Protein AF-A0A1D8S431-F1 (afdb_monomer_lite)

Secondary structure (DSSP, 8-state):
-PPPP-TTHHHHHHHHHTTS--B-HHHHHHHSTT--HHHHHHHHHHHHHTTSEE-TTTTTT-SS--S-BEE-HHHHHHHHTTTT--GGGHHHHHHHHHHHHHHSS----HHHHHHHHHHHHHSSB-TTTS-----SSS-PPPHHHHHHHHHHTTSEEE-TTS--EEE-HHHHHHHHHHHTT--HHHHHTT-

pLDDT: mean 92.21, std 9.01, range [48.22, 98.19]

Foldseek 3Di:
DLAFDDPPLLLQLLVVLVVQDKDALVRSPVSDPPADSVNSLVSQVSCVVLVQKHQCCVVVVNPDGPNIIHGDPLVNLLSVLVVLDDRVQRVLSSVQSVCCVVVVFDQFDPVLLVVLVQLVVVQKDALVSDDCDDDPVDRDDRSLSSLSNCVSVVQWPADDPGRITGGDPLVVQLNVVVVVPDDRVRSRVVD

Radius of gyration: 19.44 Å; chains: 1; bounding box: 49×31×55 Å

InterPro domains:
  IPR036388 Winged helix-like DNA-binding domain superfamily [G3DSA:1.10.10.10] (3-89)
  IPR036390 Winged helix DNA-binding domain superfamily [SSF46785] (8-85)

Structure (mmCIF, N/CA/C/O backbone):
data_AF-A0A1D8S431-F1
#
_entry.id   AF-A0A1D8S431-F1
#
loop_
_atom_site.group_PDB
_atom_site.id
_atom_site.type_symbol
_atom_site.label_atom_id
_atom_site.label_alt_id
_atom_site.label_comp_id
_atom_site.label_asym_id
_atom_site.label_entity_id
_atom_site.label_seq_id
_atom_site.pdbx_PDB_ins_code
_atom_site.Cartn_x
_atom_site.Cartn_y
_atom_site.Cartn_z
_atom_site.occupancy
_atom_site.B_iso_or_equiv
_atom_site.auth_seq_id
_atom_site.auth_comp_id
_atom_site.auth_asym_id
_atom_site.auth_atom_id
_atom_site.pdbx_PDB_model_num
ATOM 1 N N . MET A 1 1 ? 4.163 18.123 -5.275 1.00 48.22 1 MET A N 1
ATOM 2 C CA . MET A 1 1 ? 3.016 17.202 -5.235 1.00 48.22 1 MET A CA 1
ATOM 3 C C . MET A 1 1 ? 3.555 15.893 -5.724 1.00 48.22 1 MET A C 1
ATOM 5 O O . MET A 1 1 ? 4.057 15.878 -6.843 1.00 48.22 1 MET A O 1
ATOM 9 N N . ASP A 1 2 ? 3.547 14.884 -4.864 1.00 63.47 2 ASP A N 1
ATOM 10 C CA . ASP A 1 2 ? 3.858 13.537 -5.310 1.00 63.47 2 ASP A CA 1
ATOM 11 C C . ASP A 1 2 ? 2.788 13.112 -6.314 1.00 63.47 2 ASP A C 1
ATOM 13 O O . ASP A 1 2 ? 1.594 13.347 -6.101 1.00 63.47 2 ASP A O 1
ATOM 17 N N . GLU A 1 3 ? 3.208 12.637 -7.479 1.00 83.06 3 GLU A N 1
ATOM 18 C CA . GLU A 1 3 ? 2.265 12.256 -8.525 1.00 83.06 3 GLU A CA 1
ATOM 19 C C . GLU A 1 3 ? 1.705 10.875 -8.162 1.00 83.06 3 GLU A C 1
ATOM 21 O O . GLU A 1 3 ? 2.465 9.964 -7.867 1.00 83.06 3 GLU A O 1
ATOM 26 N N . SER A 1 4 ? 0.388 10.687 -8.209 1.00 91.19 4 SER A N 1
ATOM 27 C CA . SER A 1 4 ? -0.223 9.370 -7.992 1.00 91.19 4 SER A CA 1
ATOM 28 C C . SER A 1 4 ? 0.110 8.374 -9.105 1.00 91.19 4 SER A C 1
ATOM 30 O O . SER A 1 4 ? 0.306 8.784 -10.254 1.00 91.19 4 SER A O 1
ATOM 32 N N . LEU A 1 5 ? 0.021 7.072 -8.819 1.00 91.75 5 LEU A N 1
ATOM 33 C CA . LEU A 1 5 ? 0.025 6.038 -9.859 1.00 91.75 5 LEU A CA 1
ATOM 34 C C . LEU A 1 5 ? -1.010 6.341 -10.958 1.00 91.75 5 LEU A C 1
ATOM 36 O O . LEU A 1 5 ? -2.130 6.803 -10.710 1.00 91.75 5 LEU A O 1
ATOM 40 N N . THR A 1 6 ? -0.628 6.085 -12.205 1.00 92.75 6 THR A N 1
ATOM 41 C CA . THR A 1 6 ? -1.502 6.194 -13.375 1.00 92.75 6 THR A CA 1
ATOM 42 C C . THR A 1 6 ? -2.196 4.862 -13.613 1.00 92.75 6 THR A C 1
ATOM 44 O O . THR A 1 6 ? -1.619 3.925 -14.164 1.00 92.75 6 THR A O 1
ATOM 47 N N . LEU A 1 7 ? -3.457 4.784 -13.195 1.00 90.75 7 LEU A N 1
ATOM 48 C CA . LEU A 1 7 ? -4.272 3.579 -13.324 1.00 90.75 7 LEU A CA 1
ATOM 49 C C . LEU A 1 7 ? -4.907 3.436 -14.721 1.00 90.75 7 LEU A C 1
ATOM 51 O O . LEU A 1 7 ? -5.316 4.443 -15.302 1.00 90.75 7 LEU A O 1
ATOM 55 N N . PRO A 1 8 ? -5.061 2.200 -15.241 1.00 93.88 8 PRO A N 1
ATOM 56 C CA . PRO A 1 8 ? -4.533 0.942 -14.694 1.00 93.88 8 PRO A CA 1
ATOM 57 C C . PRO A 1 8 ? -3.065 0.685 -15.087 1.00 93.88 8 PRO A C 1
ATOM 59 O O . PRO A 1 8 ? -2.466 -0.283 -14.627 1.00 93.88 8 PRO A O 1
ATOM 62 N N . THR A 1 9 ? -2.504 1.534 -15.951 1.00 95.94 9 THR A N 1
ATOM 63 C CA . THR A 1 9 ? -1.233 1.335 -16.655 1.00 95.94 9 THR A CA 1
ATOM 64 C C . THR A 1 9 ? -0.076 0.935 -15.748 1.00 95.94 9 THR A C 1
ATOM 66 O O . THR A 1 9 ? 0.604 -0.043 -16.038 1.00 95.94 9 THR A O 1
ATOM 69 N N . ASP A 1 10 ? 0.146 1.656 -14.651 1.00 97.19 10 ASP A N 1
ATOM 70 C CA . ASP A 1 10 ? 1.306 1.417 -13.791 1.00 97.19 10 ASP A CA 1
ATOM 71 C C . ASP A 1 10 ? 1.267 0.038 -13.125 1.00 97.19 10 ASP A C 1
ATOM 73 O O . ASP A 1 10 ? 2.274 -0.664 -13.131 1.00 97.19 10 ASP A O 1
ATOM 77 N N . PHE A 1 11 ? 0.104 -0.402 -12.633 1.00 97.88 11 PHE A N 1
ATOM 78 C CA . PHE A 1 11 ? -0.035 -1.750 -12.074 1.00 97.88 11 PHE A CA 1
ATOM 79 C C . PHE A 1 11 ? 0.126 -2.839 -13.131 1.00 97.88 11 PHE A C 1
ATOM 81 O O . PHE A 1 11 ? 0.688 -3.887 -12.833 1.00 97.88 11 PHE A O 1
ATOM 88 N N . ILE A 1 12 ? -0.318 -2.604 -14.370 1.00 97.62 12 ILE A N 1
ATOM 89 C CA . ILE A 1 12 ? -0.092 -3.560 -15.463 1.00 97.62 12 ILE A CA 1
ATOM 90 C C . ILE A 1 12 ? 1.411 -3.683 -15.749 1.00 97.62 12 ILE A C 1
ATOM 92 O O . ILE A 1 12 ? 1.916 -4.795 -15.902 1.00 97.62 12 ILE A O 1
ATOM 96 N N . ILE A 1 13 ? 2.140 -2.561 -15.780 1.00 97.56 13 ILE A N 1
ATOM 97 C CA . ILE A 1 13 ? 3.600 -2.564 -15.950 1.00 97.56 13 ILE A CA 1
ATOM 98 C C . ILE A 1 13 ? 4.262 -3.341 -14.809 1.00 97.56 13 ILE A C 1
ATOM 100 O O . ILE A 1 13 ? 5.006 -4.279 -15.090 1.00 97.56 13 ILE A O 1
ATOM 104 N N . LEU A 1 14 ? 3.971 -2.999 -13.548 1.00 97.94 14 LEU A N 1
ATOM 105 C CA . LEU A 1 14 ? 4.535 -3.697 -12.386 1.00 97.94 14 LEU A CA 1
ATOM 106 C C . LEU A 1 14 ? 4.217 -5.198 -12.430 1.00 97.94 14 LEU A C 1
ATOM 108 O O . LEU A 1 14 ? 5.116 -6.017 -12.262 1.00 97.94 14 LEU A O 1
ATOM 112 N N . GLY A 1 15 ? 2.981 -5.571 -12.774 1.00 97.75 15 GLY A N 1
ATOM 113 C CA . GLY A 1 15 ? 2.557 -6.966 -12.897 1.00 97.75 15 GLY A CA 1
ATOM 114 C C . GLY A 1 15 ? 3.359 -7.763 -13.931 1.00 97.75 15 GLY A C 1
ATOM 115 O O . GLY A 1 15 ? 3.645 -8.938 -13.705 1.00 97.75 15 GLY A O 1
ATOM 116 N N . HIS A 1 16 ? 3.783 -7.139 -15.035 1.00 97.19 16 HIS A N 1
ATOM 117 C CA . HIS A 1 16 ? 4.679 -7.780 -16.005 1.00 97.19 16 HIS A CA 1
ATOM 118 C C . HIS A 1 16 ? 6.119 -7.927 -15.502 1.00 97.19 16 HIS A C 1
ATOM 120 O O . HIS A 1 16 ? 6.786 -8.888 -15.880 1.00 97.19 16 HIS A O 1
ATOM 126 N N . LEU A 1 17 ? 6.599 -7.005 -14.663 1.00 97.38 17 LEU A N 1
ATOM 127 C CA . LEU A 1 17 ? 7.961 -7.037 -14.119 1.00 97.38 17 LEU A CA 1
ATOM 128 C C . LEU A 1 17 ? 8.133 -8.043 -12.963 1.00 97.38 17 LEU A C 1
ATOM 130 O O . LEU A 1 17 ? 9.263 -8.409 -12.648 1.00 97.38 17 LEU A O 1
ATOM 134 N N . ARG A 1 18 ? 7.037 -8.542 -12.370 1.00 96.50 18 ARG A N 1
ATOM 135 C CA . ARG A 1 18 ? 7.042 -9.517 -11.254 1.00 96.50 18 ARG A CA 1
ATOM 136 C C . ARG A 1 18 ? 7.720 -10.854 -11.545 1.00 96.50 18 ARG A C 1
ATOM 138 O O . ARG A 1 18 ? 7.921 -11.646 -10.631 1.00 96.50 18 ARG A O 1
ATOM 145 N N . ASP A 1 19 ? 8.049 -11.154 -12.799 1.00 94.06 19 ASP A N 1
ATOM 146 C CA . ASP A 1 19 ? 8.811 -12.361 -13.125 1.00 94.06 19 ASP A CA 1
ATOM 147 C C . ASP A 1 19 ? 10.322 -12.222 -12.862 1.00 94.06 19 ASP A C 1
ATOM 149 O O . ASP A 1 19 ? 11.081 -13.143 -13.181 1.00 94.06 19 ASP A O 1
ATOM 153 N N . GLY A 1 20 ? 10.751 -11.083 -12.301 1.00 88.88 20 GLY A N 1
ATOM 154 C CA . GLY A 1 20 ? 12.139 -10.780 -11.953 1.00 88.88 20 GLY A CA 1
ATOM 155 C C . GLY A 1 20 ? 13.040 -10.590 -13.172 1.00 88.88 20 GLY A C 1
ATOM 156 O O . GLY A 1 20 ? 14.265 -10.609 -13.053 1.00 88.88 20 GLY A O 1
ATOM 157 N N . LYS A 1 21 ? 12.469 -10.471 -14.379 1.00 94.75 21 LYS A N 1
ATOM 158 C CA . LYS A 1 21 ? 13.247 -10.216 -15.594 1.00 94.75 21 LYS A CA 1
ATOM 159 C C . LYS A 1 21 ? 13.396 -8.723 -15.843 1.00 94.75 21 LYS A C 1
ATOM 161 O O . LYS A 1 21 ? 12.672 -7.878 -15.331 1.00 94.75 21 LYS A O 1
ATOM 166 N N . ARG A 1 22 ? 14.336 -8.419 -16.733 1.00 94.69 22 ARG A N 1
ATOM 167 C CA . ARG A 1 22 ? 14.626 -7.066 -17.195 1.00 94.69 22 ARG A CA 1
ATOM 168 C C . ARG A 1 22 ? 13.826 -6.733 -18.439 1.00 94.69 22 ARG A C 1
ATOM 170 O O . ARG A 1 22 ? 13.863 -7.478 -19.422 1.00 94.69 22 ARG A O 1
ATOM 177 N N . TYR A 1 23 ? 13.180 -5.574 -18.429 1.00 97.25 23 TYR A N 1
ATOM 178 C CA . TYR A 1 23 ? 12.350 -5.123 -19.539 1.00 97.25 23 TYR A CA 1
ATOM 179 C C . TYR A 1 23 ? 12.805 -3.771 -20.066 1.00 97.25 23 TYR A C 1
ATOM 181 O O . TYR A 1 23 ? 13.129 -2.853 -19.321 1.00 97.25 23 TYR A O 1
ATOM 189 N N . THR A 1 24 ? 12.787 -3.634 -21.388 1.00 97.31 24 THR A N 1
ATOM 190 C CA . THR A 1 24 ? 12.951 -2.334 -22.046 1.00 97.31 24 THR A CA 1
ATOM 191 C C . THR A 1 24 ? 11.583 -1.674 -22.242 1.00 97.31 24 THR A C 1
ATOM 193 O O . THR A 1 24 ? 10.585 -2.389 -22.379 1.00 97.31 24 THR A O 1
ATOM 196 N N . PRO A 1 25 ? 11.508 -0.338 -22.399 1.00 97.38 25 PRO A N 1
ATOM 197 C CA . PRO A 1 25 ? 10.264 0.343 -22.772 1.00 97.38 25 PRO A CA 1
ATOM 198 C C . PRO A 1 25 ? 9.607 -0.229 -24.037 1.00 97.38 25 PRO A C 1
ATOM 200 O O . PRO A 1 25 ? 8.383 -0.312 -24.147 1.00 97.38 25 PRO A O 1
ATOM 203 N N . LYS A 1 26 ? 10.424 -0.679 -25.000 1.00 97.12 26 LYS A N 1
ATOM 204 C CA . LYS A 1 26 ? 9.948 -1.331 -26.225 1.00 97.12 26 LYS A CA 1
ATOM 205 C C . LYS A 1 26 ? 9.270 -2.673 -25.945 1.00 97.12 26 LYS A C 1
ATOM 207 O O . LYS A 1 26 ? 8.292 -2.991 -26.603 1.00 97.12 26 LYS A O 1
ATOM 212 N N . LEU A 1 27 ? 9.794 -3.462 -25.010 1.00 96.62 27 LEU A N 1
ATOM 213 C CA . LEU A 1 27 ? 9.174 -4.733 -24.647 1.00 96.62 27 LEU A CA 1
ATOM 214 C C . LEU A 1 27 ? 7.883 -4.502 -23.853 1.00 96.62 27 LEU A C 1
ATOM 216 O O . LEU A 1 27 ? 6.871 -5.104 -24.183 1.00 96.62 27 LEU A O 1
ATOM 220 N N . ILE A 1 28 ? 7.884 -3.576 -22.888 1.00 97.19 28 ILE A N 1
ATOM 221 C CA . ILE A 1 28 ? 6.676 -3.213 -22.128 1.00 97.19 28 ILE A CA 1
ATOM 222 C C . ILE A 1 28 ? 5.555 -2.724 -23.055 1.00 97.19 28 ILE A C 1
ATOM 224 O O . ILE A 1 28 ? 4.431 -3.193 -22.947 1.00 97.19 28 ILE A O 1
ATOM 228 N N . SER A 1 29 ? 5.861 -1.864 -24.029 1.00 97.00 29 SER A N 1
ATOM 229 C CA . SER A 1 29 ? 4.871 -1.407 -25.026 1.00 97.00 29 SER A CA 1
ATOM 230 C C . SER A 1 29 ? 4.323 -2.500 -25.950 1.00 97.00 29 SER A C 1
ATOM 232 O O . SER A 1 29 ? 3.311 -2.287 -26.605 1.00 97.00 29 SER A O 1
ATOM 234 N N . MET A 1 30 ? 4.975 -3.663 -26.033 1.00 96.44 30 MET A N 1
ATOM 235 C CA . MET A 1 30 ? 4.433 -4.829 -26.743 1.00 96.44 30 MET A CA 1
ATOM 236 C C . MET A 1 30 ? 3.559 -5.714 -25.850 1.00 96.44 30 MET A C 1
ATOM 238 O O . MET A 1 30 ? 2.804 -6.527 -26.375 1.00 96.44 30 MET A O 1
ATOM 242 N N . LEU A 1 31 ? 3.709 -5.607 -24.528 1.00 94.62 31 LEU A N 1
ATOM 243 C CA . LEU A 1 31 ? 2.994 -6.415 -23.537 1.00 94.62 31 LEU A CA 1
ATOM 244 C C . LEU A 1 31 ? 1.743 -5.712 -23.010 1.00 94.62 31 LEU A C 1
ATOM 246 O O . LEU A 1 31 ? 0.773 -6.376 -22.663 1.00 94.62 31 LEU A O 1
ATOM 250 N N . VAL A 1 32 ? 1.775 -4.381 -22.968 1.00 93.56 32 VAL A N 1
ATOM 251 C CA . VAL A 1 32 ? 0.669 -3.538 -22.520 1.00 93.56 32 VAL A CA 1
ATOM 252 C C . VAL A 1 32 ? -0.028 -2.947 -23.737 1.00 93.56 32 VAL A C 1
ATOM 254 O O . VAL A 1 32 ? 0.577 -2.178 -24.488 1.00 93.56 32 VAL A O 1
ATOM 257 N N . ASP A 1 33 ? -1.299 -3.302 -23.915 1.00 90.25 33 ASP A N 1
ATOM 258 C CA . ASP A 1 33 ? -2.119 -2.814 -25.022 1.00 90.25 33 ASP A CA 1
ATOM 259 C C . ASP A 1 33 ? -2.165 -1.276 -25.057 1.00 90.25 33 ASP A C 1
ATOM 261 O O . ASP A 1 33 ? -2.201 -0.604 -24.024 1.00 90.25 33 ASP A O 1
ATOM 265 N N . ASP A 1 34 ? -2.144 -0.718 -26.271 1.00 87.94 34 ASP A N 1
ATOM 266 C CA . ASP A 1 34 ? -2.220 0.724 -26.554 1.00 87.94 34 ASP A CA 1
ATOM 267 C C . ASP A 1 34 ? -1.121 1.602 -25.912 1.00 87.94 34 ASP A C 1
ATOM 269 O O . ASP A 1 34 ? -1.215 2.835 -25.897 1.00 87.94 34 ASP A O 1
ATOM 273 N N . LEU A 1 35 ? -0.022 1.004 -25.442 1.00 93.69 35 LEU A N 1
ATOM 274 C CA . LEU A 1 35 ? 1.099 1.730 -24.852 1.00 93.69 35 LEU A CA 1
ATOM 275 C C . LEU A 1 35 ? 2.183 2.023 -25.900 1.00 93.69 35 LEU A C 1
ATOM 277 O O . LEU A 1 35 ? 2.807 1.120 -26.447 1.00 93.69 35 LEU A O 1
ATOM 281 N N . SER A 1 36 ? 2.480 3.295 -26.179 1.00 96.19 36 SER A N 1
ATOM 282 C CA . SER A 1 36 ? 3.619 3.627 -27.054 1.00 96.19 36 SER A CA 1
ATOM 283 C C . SER A 1 36 ? 4.965 3.409 -26.337 1.00 96.19 36 SER A C 1
ATOM 285 O O . SER A 1 36 ? 5.038 3.613 -25.124 1.00 96.19 36 SER A O 1
ATOM 287 N N . PRO A 1 37 ? 6.071 3.094 -27.044 1.00 95.31 37 PRO A N 1
ATOM 288 C CA . PRO A 1 37 ? 7.388 2.953 -26.411 1.00 95.31 37 PRO A CA 1
ATOM 289 C C . PRO A 1 37 ? 7.861 4.209 -25.666 1.00 95.31 37 PRO A C 1
ATOM 291 O O . PRO A 1 37 ? 8.527 4.100 -24.640 1.00 95.31 37 PRO A O 1
ATOM 294 N N . SER A 1 38 ? 7.514 5.400 -26.173 1.00 95.88 38 SER A N 1
ATOM 295 C CA . SER A 1 38 ? 7.834 6.671 -25.507 1.00 95.88 38 SER A CA 1
ATOM 296 C C . SER A 1 38 ? 7.085 6.786 -24.186 1.00 95.88 38 SER A C 1
ATOM 298 O O . SER A 1 38 ? 7.692 7.041 -23.155 1.00 95.88 38 SER A O 1
ATOM 300 N N . TYR A 1 39 ? 5.779 6.521 -24.206 1.00 96.06 39 TYR A N 1
ATOM 301 C CA . TYR A 1 39 ? 4.955 6.599 -23.008 1.00 96.06 39 TYR A CA 1
ATOM 302 C C . TYR A 1 39 ? 5.333 5.519 -21.982 1.00 96.06 39 TYR A C 1
ATOM 304 O O . TYR A 1 39 ? 5.430 5.816 -20.796 1.00 96.06 39 TYR A O 1
ATOM 312 N N . ALA A 1 40 ? 5.664 4.301 -22.427 1.00 96.69 40 ALA A N 1
ATOM 313 C CA . ALA A 1 40 ? 6.227 3.255 -21.571 1.00 96.69 40 ALA A CA 1
ATOM 314 C C . ALA A 1 40 ? 7.525 3.713 -20.887 1.00 96.69 40 ALA A C 1
ATOM 316 O O . ALA A 1 40 ? 7.713 3.478 -19.697 1.00 96.69 40 ALA A O 1
ATOM 317 N N . SER A 1 41 ? 8.407 4.400 -21.621 1.00 96.25 41 SER A N 1
ATOM 318 C CA . SER A 1 41 ? 9.640 4.959 -21.059 1.00 96.25 41 SER A CA 1
ATOM 319 C C . SER A 1 41 ? 9.350 6.022 -20.000 1.00 96.25 41 SER A C 1
ATOM 321 O O . SER A 1 41 ? 10.024 6.044 -18.973 1.00 96.25 41 SER A O 1
ATOM 323 N N . ASP A 1 42 ? 8.372 6.896 -20.235 1.00 95.94 42 ASP A N 1
ATOM 324 C CA . ASP A 1 42 ? 7.993 7.937 -19.276 1.00 95.94 42 ASP A CA 1
ATOM 325 C C . ASP A 1 42 ? 7.380 7.331 -18.007 1.00 95.94 42 ASP A C 1
ATOM 327 O O . ASP A 1 42 ? 7.736 7.735 -16.898 1.00 95.94 42 ASP A O 1
ATOM 331 N N . ARG A 1 43 ? 6.519 6.311 -18.149 1.00 96.69 43 ARG A N 1
ATOM 332 C CA . ARG A 1 43 ? 5.959 5.584 -17.000 1.00 96.69 43 ARG A CA 1
ATOM 333 C C . ARG A 1 43 ? 7.036 4.858 -16.201 1.00 96.69 43 ARG A C 1
ATOM 335 O O . ARG A 1 43 ? 7.067 5.012 -14.988 1.00 96.69 43 ARG A O 1
ATOM 342 N N . LEU A 1 44 ? 7.960 4.150 -16.853 1.00 96.69 44 LEU A N 1
ATOM 343 C CA . LEU A 1 44 ? 9.063 3.461 -16.167 1.00 96.69 44 LEU A CA 1
ATOM 344 C C . LEU A 1 44 ? 9.967 4.428 -15.394 1.00 96.69 44 LEU A C 1
ATOM 346 O O . LEU A 1 44 ? 10.352 4.122 -14.274 1.00 96.69 44 LEU A O 1
ATOM 350 N N . ARG A 1 45 ? 10.242 5.624 -15.931 1.00 94.75 45 ARG A N 1
ATOM 351 C CA . ARG A 1 45 ? 10.967 6.673 -15.189 1.00 94.75 45 ARG A CA 1
ATOM 352 C C . ARG A 1 45 ? 10.176 7.199 -13.996 1.00 94.75 45 ARG A C 1
ATOM 354 O O . ARG A 1 45 ? 10.749 7.459 -12.949 1.00 94.75 45 ARG A O 1
ATOM 361 N N . SER A 1 46 ? 8.865 7.377 -14.154 1.00 95.56 46 SER A N 1
ATOM 362 C CA . SER A 1 46 ? 7.988 7.794 -13.055 1.00 95.56 46 SER A CA 1
ATOM 363 C C . SER A 1 46 ? 7.974 6.736 -11.939 1.00 95.56 46 SER A C 1
ATOM 365 O O . SER A 1 46 ? 8.082 7.088 -10.770 1.00 95.56 46 SER A O 1
ATOM 367 N N . LEU A 1 47 ? 7.906 5.447 -12.288 1.00 96.94 47 LEU A N 1
ATOM 368 C CA . LEU A 1 47 ? 7.994 4.333 -11.335 1.00 96.94 47 LEU A CA 1
ATOM 369 C C . LEU A 1 47 ? 9.383 4.224 -10.687 1.00 96.94 47 LEU A C 1
ATOM 371 O O . LEU A 1 47 ? 9.472 3.948 -9.497 1.00 96.94 47 LEU A O 1
ATOM 375 N N . GLU A 1 48 ? 10.454 4.483 -11.440 1.00 96.19 48 GLU A N 1
ATOM 376 C CA . GLU A 1 48 ? 11.825 4.503 -10.915 1.00 96.19 48 GLU A CA 1
ATOM 377 C C . GLU A 1 48 ? 12.035 5.634 -9.909 1.00 96.19 48 GLU A C 1
ATOM 379 O O . GLU A 1 48 ? 12.637 5.420 -8.864 1.00 96.19 48 GLU A O 1
ATOM 384 N N . ASN A 1 49 ? 11.493 6.825 -10.176 1.00 94.38 49 ASN A N 1
ATOM 385 C CA . ASN A 1 49 ? 11.565 7.947 -9.239 1.00 94.38 49 ASN A CA 1
ATOM 386 C C . ASN A 1 49 ? 10.860 7.659 -7.901 1.00 94.38 49 ASN A C 1
ATOM 388 O O . ASN A 1 49 ? 11.183 8.308 -6.913 1.00 94.38 49 ASN A O 1
ATOM 392 N N . ARG A 1 50 ? 9.908 6.714 -7.882 1.00 94.56 50 ARG A N 1
ATOM 393 C CA . ARG A 1 50 ? 9.240 6.209 -6.669 1.00 94.56 50 ARG A CA 1
ATOM 394 C C . ARG A 1 50 ? 9.906 4.955 -6.098 1.00 94.56 50 ARG A C 1
ATOM 396 O O . ARG A 1 50 ? 9.409 4.381 -5.140 1.00 94.56 50 ARG A O 1
ATOM 403 N N . GLU A 1 51 ? 11.013 4.513 -6.693 1.00 96.31 51 GLU A N 1
ATOM 404 C CA . GLU A 1 51 ? 11.766 3.322 -6.287 1.00 96.31 51 GLU A CA 1
ATOM 405 C C . GLU A 1 51 ? 10.991 2.004 -6.450 1.00 96.31 51 GLU A C 1
ATOM 407 O O . GLU A 1 51 ? 11.351 1.000 -5.844 1.00 96.31 51 GLU A O 1
ATOM 412 N N . TYR A 1 52 ? 9.940 1.961 -7.278 1.00 97.56 52 TYR A N 1
ATOM 413 C CA . TYR A 1 52 ? 9.182 0.724 -7.551 1.00 97.56 52 TYR A CA 1
ATOM 414 C C . TYR A 1 52 ? 9.863 -0.151 -8.610 1.00 97.56 52 TYR A C 1
ATOM 416 O O . TYR A 1 52 ? 9.631 -1.353 -8.714 1.00 97.56 52 TYR A O 1
ATOM 424 N N . VAL A 1 53 ? 10.701 0.467 -9.433 1.00 97.44 53 VAL A N 1
ATOM 425 C CA . VAL A 1 53 ? 11.571 -0.201 -10.399 1.00 97.44 53 VAL A CA 1
ATOM 426 C C . VAL A 1 53 ? 12.935 0.472 -10.352 1.00 97.44 53 VAL A C 1
ATOM 428 O O . VAL A 1 53 ? 13.058 1.590 -9.858 1.00 97.44 53 VAL A O 1
ATOM 431 N N . PHE A 1 54 ? 13.957 -0.162 -10.906 1.00 96.31 54 PHE A N 1
ATOM 432 C CA . PHE A 1 54 ? 15.280 0.442 -11.023 1.00 96.31 54 PHE A CA 1
ATOM 433 C C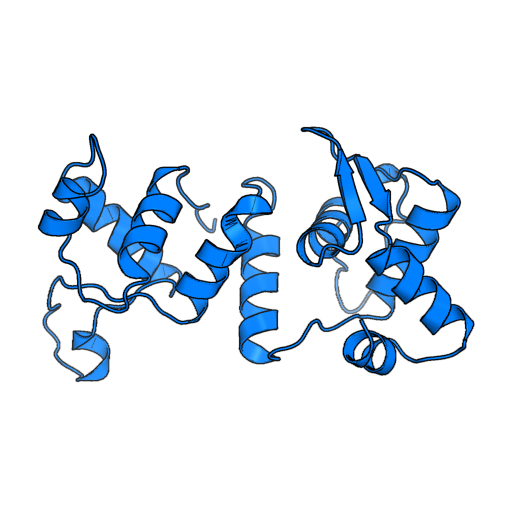 . PHE A 1 54 ? 15.955 0.047 -12.333 1.00 96.31 54 PHE A C 1
ATOM 435 O O . PHE A 1 54 ? 15.659 -1.006 -12.903 1.00 96.31 54 PHE A O 1
ATOM 442 N N . ASP A 1 55 ? 16.858 0.898 -12.827 1.00 95.19 55 ASP A N 1
ATOM 443 C CA . ASP A 1 55 ? 17.813 0.527 -13.872 1.00 95.19 55 ASP A CA 1
ATOM 444 C C . ASP A 1 55 ? 19.042 -0.142 -13.224 1.00 95.19 55 ASP A C 1
ATOM 446 O O . ASP A 1 55 ? 19.789 0.530 -12.504 1.00 95.19 55 ASP A O 1
ATOM 450 N N . PRO A 1 56 ? 19.321 -1.433 -13.492 1.00 90.38 56 PRO A N 1
ATOM 451 C CA . PRO A 1 56 ? 20.448 -2.137 -12.879 1.00 90.38 56 PRO A CA 1
ATOM 452 C C . PRO A 1 56 ? 21.816 -1.518 -13.184 1.00 90.38 56 PRO A C 1
ATOM 454 O O . PRO A 1 56 ? 22.789 -1.807 -12.492 1.00 90.38 56 PRO A O 1
ATOM 457 N N . SER A 1 57 ? 21.937 -0.656 -14.204 1.00 89.00 57 SER A N 1
ATOM 458 C CA . SER A 1 57 ? 23.191 0.067 -14.456 1.00 89.00 57 SER A CA 1
ATOM 459 C C . SER A 1 57 ? 23.604 0.949 -13.272 1.00 89.00 57 SER A C 1
ATOM 461 O O . SER A 1 57 ? 24.805 1.141 -13.055 1.00 89.00 57 SER A O 1
ATOM 463 N N . ALA A 1 58 ? 22.630 1.439 -12.493 1.00 83.00 58 ALA A N 1
ATOM 464 C CA . ALA A 1 58 ? 22.863 2.241 -11.297 1.00 83.00 58 ALA A CA 1
ATOM 465 C C . ALA A 1 58 ? 23.617 1.454 -10.210 1.00 83.00 58 ALA A C 1
ATOM 467 O O . ALA A 1 58 ? 24.536 1.996 -9.599 1.00 83.00 58 ALA A O 1
ATOM 468 N N . GLU A 1 59 ? 23.315 0.164 -10.031 1.00 84.19 59 GLU A N 1
ATOM 469 C CA . GLU A 1 59 ? 23.990 -0.697 -9.045 1.00 84.19 59 GLU A CA 1
ATOM 470 C C . GLU A 1 59 ? 25.471 -0.921 -9.370 1.00 84.19 59 GLU A C 1
ATOM 472 O O . GLU A 1 59 ? 26.313 -1.020 -8.479 1.00 84.19 59 GLU A O 1
ATOM 477 N N . TYR A 1 60 ? 25.810 -0.971 -10.660 1.00 85.44 60 TYR A N 1
ATOM 478 C CA . TYR A 1 60 ? 27.184 -1.182 -11.125 1.00 85.44 60 TYR A CA 1
ATOM 479 C C . TYR A 1 60 ? 27.973 0.121 -11.312 1.00 85.44 60 TYR A C 1
ATOM 481 O O . TYR A 1 60 ? 29.103 0.085 -11.805 1.00 85.44 60 TYR A O 1
ATOM 489 N N . GLY A 1 61 ? 27.398 1.274 -10.951 1.00 82.44 61 GLY A N 1
ATOM 490 C CA . GLY A 1 61 ? 28.043 2.581 -11.102 1.00 82.44 61 GLY A CA 1
ATOM 491 C C . GLY A 1 61 ? 28.337 2.955 -12.558 1.00 82.44 61 GLY A C 1
ATOM 492 O O . GLY A 1 61 ? 29.271 3.716 -12.825 1.00 82.44 61 GLY A O 1
ATOM 493 N N . VAL A 1 62 ? 27.580 2.404 -13.512 1.00 86.62 62 VAL A N 1
ATOM 494 C CA . VAL A 1 62 ? 27.724 2.739 -14.930 1.00 86.62 62 VAL A CA 1
ATOM 495 C C . VAL A 1 62 ? 26.985 4.059 -15.178 1.00 86.62 62 VAL A C 1
ATOM 497 O O . VAL A 1 62 ? 25.790 4.141 -14.899 1.00 86.62 62 VAL A O 1
ATOM 500 N N . PRO A 1 63 ? 27.663 5.105 -15.690 1.00 77.94 63 PRO A N 1
ATOM 501 C CA . PRO A 1 63 ? 27.052 6.425 -15.861 1.00 77.94 63 PRO A CA 1
ATOM 502 C C . PRO A 1 63 ? 25.957 6.438 -16.934 1.00 77.94 63 PRO A C 1
ATOM 504 O O . PRO A 1 63 ? 25.049 7.267 -16.883 1.00 77.94 63 PRO A O 1
ATOM 507 N N . ASP A 1 64 ? 26.034 5.514 -17.891 1.00 86.81 64 ASP A N 1
ATOM 508 C CA . ASP A 1 64 ? 25.039 5.355 -18.940 1.00 86.81 64 ASP A CA 1
ATOM 509 C C . ASP A 1 64 ? 23.921 4.414 -18.487 1.00 86.81 64 ASP A C 1
ATOM 511 O O . ASP A 1 64 ? 24.162 3.313 -17.987 1.00 86.81 64 ASP A O 1
ATOM 515 N N . ARG A 1 65 ? 22.681 4.842 -18.720 1.00 86.25 65 ARG A N 1
ATOM 516 C CA . ARG A 1 65 ? 21.485 4.041 -18.455 1.00 86.25 65 ARG A CA 1
ATOM 517 C C . ARG A 1 65 ? 21.434 2.836 -19.385 1.00 86.25 65 ARG A C 1
ATOM 519 O O . ARG A 1 65 ? 21.609 2.992 -20.597 1.00 86.25 65 ARG A O 1
ATOM 526 N N . SER A 1 66 ? 21.120 1.6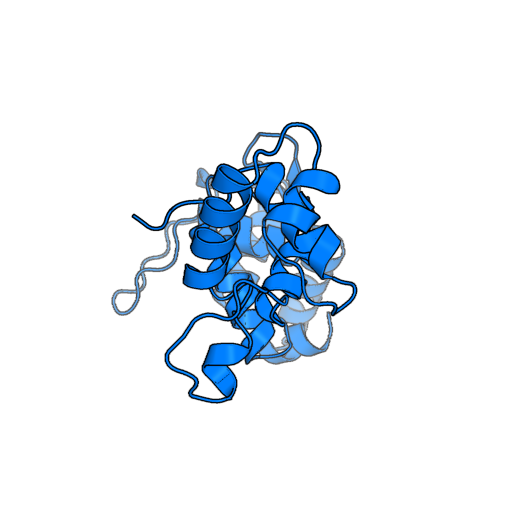57 -18.852 1.00 88.50 66 SER A N 1
ATOM 527 C CA . SER A 1 66 ? 20.937 0.467 -19.692 1.00 88.50 66 SER A CA 1
ATOM 528 C C . SER A 1 66 ? 19.650 0.542 -20.518 1.00 88.50 66 SER A C 1
ATOM 530 O O . SER A 1 66 ? 19.537 -0.105 -21.563 1.00 88.50 66 SER A O 1
ATOM 532 N N . GLY A 1 67 ? 18.672 1.331 -20.052 1.00 91.06 67 GLY A N 1
ATOM 533 C CA . GLY A 1 67 ? 17.335 1.377 -20.644 1.00 91.06 67 GLY A CA 1
ATOM 534 C C . GLY A 1 67 ? 16.537 0.095 -20.394 1.00 91.06 67 GLY A C 1
ATOM 535 O O . GLY A 1 67 ? 15.535 -0.146 -21.074 1.00 91.06 67 GLY A O 1
ATOM 536 N N . MET A 1 68 ? 16.993 -0.723 -19.446 1.00 95.38 68 MET A N 1
ATOM 537 C CA . MET A 1 68 ? 16.300 -1.885 -18.918 1.00 95.38 68 MET A CA 1
ATOM 538 C C . MET A 1 68 ? 15.903 -1.610 -17.474 1.00 95.38 68 MET A C 1
ATOM 540 O O . MET A 1 68 ? 16.662 -0.995 -16.735 1.00 95.38 68 MET A O 1
ATOM 544 N N . TYR A 1 69 ? 14.725 -2.085 -17.096 1.00 97.56 69 TYR A N 1
ATOM 545 C CA . TYR A 1 69 ? 14.170 -1.918 -15.763 1.00 97.56 69 TYR A CA 1
ATOM 546 C C . TYR A 1 69 ? 13.852 -3.277 -15.160 1.00 97.56 69 TYR A C 1
ATOM 548 O O . TYR A 1 69 ? 13.438 -4.196 -15.874 1.00 97.56 69 TYR A O 1
ATOM 556 N N . GLU A 1 70 ? 14.045 -3.366 -13.855 1.00 97.19 70 GLU A N 1
ATOM 557 C CA . GLU A 1 70 ? 13.725 -4.507 -13.005 1.00 97.19 70 GLU A CA 1
ATOM 558 C C . GLU A 1 70 ? 12.853 -4.001 -11.846 1.00 97.19 70 GLU A C 1
ATOM 560 O O . GLU A 1 70 ? 12.966 -2.835 -11.456 1.00 97.19 70 GLU A O 1
ATOM 565 N N . ILE A 1 71 ? 11.925 -4.825 -11.357 1.00 97.94 71 ILE A N 1
ATOM 566 C CA . ILE A 1 71 ? 11.071 -4.459 -10.219 1.00 97.94 71 ILE A CA 1
ATOM 567 C C . ILE A 1 71 ? 11.889 -4.491 -8.924 1.00 97.94 71 ILE A C 1
ATOM 569 O O . ILE A 1 71 ? 12.785 -5.319 -8.780 1.00 97.94 71 ILE A O 1
ATOM 573 N N . THR A 1 72 ? 11.609 -3.578 -7.999 1.00 97.25 72 THR A N 1
ATOM 574 C CA . THR A 1 72 ? 12.175 -3.621 -6.641 1.00 97.25 72 THR A CA 1
ATOM 575 C C . THR A 1 72 ? 11.258 -4.405 -5.704 1.00 97.25 72 THR A C 1
ATOM 577 O O . THR A 1 72 ? 10.094 -4.642 -6.023 1.00 97.25 72 THR A O 1
ATOM 580 N N . GLU A 1 73 ? 11.733 -4.732 -4.501 1.00 97.12 73 GLU A N 1
ATOM 581 C CA . GLU A 1 73 ? 10.883 -5.312 -3.448 1.00 97.12 73 GLU A CA 1
ATOM 582 C C . GLU A 1 73 ? 9.684 -4.402 -3.117 1.00 97.12 73 GLU A C 1
ATOM 584 O O . GLU A 1 73 ? 8.558 -4.880 -2.976 1.00 97.12 73 GLU A O 1
ATOM 589 N N . LEU A 1 74 ? 9.890 -3.077 -3.092 1.00 97.50 74 LEU A N 1
ATOM 590 C CA . LEU A 1 74 ? 8.803 -2.111 -2.916 1.00 97.50 74 LEU A CA 1
ATOM 591 C C . LEU A 1 74 ? 7.793 -2.180 -4.068 1.00 97.50 74 LEU A C 1
ATOM 593 O O . LEU A 1 74 ? 6.589 -2.185 -3.831 1.00 97.50 74 LEU A O 1
ATOM 597 N N . GLY A 1 75 ? 8.261 -2.266 -5.316 1.00 97.94 75 GLY A N 1
ATOM 598 C CA . GLY A 1 75 ? 7.385 -2.401 -6.479 1.00 97.94 75 GLY A CA 1
ATOM 599 C C . GLY A 1 75 ? 6.566 -3.691 -6.472 1.00 97.94 75 GLY A C 1
ATOM 600 O O . GLY A 1 75 ? 5.388 -3.669 -6.839 1.00 97.94 75 GLY A O 1
ATOM 601 N N . GLU A 1 76 ? 7.160 -4.804 -6.034 1.00 97.88 76 GLU A N 1
ATOM 602 C CA . GLU A 1 76 ? 6.451 -6.075 -5.857 1.00 97.88 76 GLU A CA 1
ATOM 603 C C . GLU A 1 76 ? 5.360 -5.964 -4.790 1.00 97.88 76 GLU A C 1
ATOM 605 O O . GLU A 1 76 ? 4.238 -6.431 -5.007 1.00 97.88 76 GLU A O 1
ATOM 610 N N . LEU A 1 77 ? 5.669 -5.314 -3.665 1.00 96.81 77 LEU A N 1
ATOM 611 C CA . LEU A 1 77 ? 4.726 -5.100 -2.574 1.00 96.81 77 LEU A CA 1
ATOM 612 C C . LEU A 1 77 ? 3.558 -4.198 -2.995 1.00 96.81 77 LEU A C 1
ATOM 614 O O . LEU A 1 77 ? 2.399 -4.543 -2.748 1.00 96.81 77 LEU A O 1
ATOM 618 N N . VAL A 1 78 ? 3.861 -3.097 -3.689 1.00 97.75 78 VAL A N 1
ATOM 619 C CA . VAL A 1 78 ? 2.886 -2.167 -4.280 1.00 97.75 78 VAL A CA 1
ATOM 620 C C . VAL A 1 78 ? 1.944 -2.910 -5.229 1.00 97.75 78 VAL A C 1
ATOM 622 O O . VAL A 1 78 ? 0.727 -2.781 -5.104 1.00 97.75 78 VAL A O 1
ATOM 625 N N . GLU A 1 79 ? 2.465 -3.726 -6.154 1.00 97.69 79 GLU A N 1
ATOM 626 C CA . GLU A 1 79 ? 1.618 -4.518 -7.062 1.00 97.69 79 GLU A CA 1
ATOM 627 C C . GLU A 1 79 ? 0.775 -5.550 -6.309 1.00 97.69 79 GLU A C 1
ATOM 629 O O . GLU A 1 79 ? -0.414 -5.700 -6.603 1.00 97.69 79 GLU A O 1
ATOM 634 N N . GLY A 1 80 ? 1.352 -6.202 -5.296 1.00 96.88 80 GLY A N 1
ATOM 635 C CA . GLY A 1 80 ? 0.649 -7.158 -4.442 1.00 96.88 80 GLY A CA 1
ATOM 636 C C . GLY A 1 80 ? -0.555 -6.556 -3.711 1.00 96.88 80 GLY A C 1
ATOM 637 O O . GLY A 1 80 ? -1.548 -7.252 -3.511 1.00 96.88 80 GLY A O 1
ATOM 638 N N . HIS A 1 81 ? -0.509 -5.259 -3.393 1.00 97.00 81 HIS A N 1
ATOM 639 C CA . HIS A 1 81 ? -1.585 -4.521 -2.719 1.00 97.00 81 HIS A CA 1
ATOM 640 C C . HIS A 1 81 ? -2.476 -3.717 -3.678 1.00 97.00 81 HIS A C 1
ATOM 642 O O . HIS A 1 81 ? -3.270 -2.879 -3.248 1.00 97.00 81 HIS A O 1
ATOM 648 N N . ARG A 1 82 ? -2.423 -3.982 -4.990 1.00 97.19 82 ARG A N 1
ATOM 649 C CA . ARG A 1 82 ? -3.218 -3.242 -5.990 1.00 97.19 82 ARG A CA 1
ATOM 650 C C . ARG A 1 82 ? -4.730 -3.221 -5.727 1.00 97.19 82 ARG A C 1
ATOM 652 O O . ARG A 1 82 ? -5.410 -2.317 -6.198 1.00 97.19 82 ARG A O 1
ATOM 659 N N . GLU A 1 83 ? -5.271 -4.225 -5.030 1.00 95.75 83 GLU A N 1
ATOM 660 C CA . GLU A 1 83 ? -6.712 -4.346 -4.754 1.00 95.75 83 GLU A CA 1
ATOM 661 C C . GLU A 1 83 ? -7.200 -3.359 -3.688 1.00 95.75 83 GLU A C 1
ATOM 663 O O . GLU A 1 83 ? -8.374 -2.988 -3.690 1.00 95.75 83 GLU A O 1
ATOM 668 N N . VAL A 1 84 ? -6.303 -2.904 -2.809 1.00 95.81 84 VAL A N 1
ATOM 669 C CA . VAL A 1 84 ? -6.619 -1.913 -1.772 1.00 95.81 84 VAL A CA 1
ATOM 670 C C . VAL A 1 84 ? -6.224 -0.491 -2.174 1.00 95.81 84 VAL A C 1
ATOM 672 O O . VAL A 1 84 ? -6.572 0.443 -1.462 1.00 95.81 84 VAL A O 1
ATOM 675 N N . TYR A 1 85 ? -5.557 -0.307 -3.321 1.00 96.62 85 TYR A N 1
ATOM 676 C CA . TYR A 1 85 ? -5.110 1.004 -3.790 1.00 96.62 85 TYR A CA 1
ATOM 677 C C . TYR A 1 85 ? -6.272 1.965 -4.067 1.00 96.62 85 TYR A C 1
ATOM 679 O O . TYR A 1 85 ? -7.108 1.724 -4.942 1.00 96.62 85 TYR A O 1
ATOM 687 N N . ASP A 1 86 ? -6.244 3.119 -3.401 1.00 94.62 86 ASP A N 1
ATOM 688 C CA . ASP A 1 86 ? -7.066 4.280 -3.729 1.00 94.62 86 ASP A CA 1
ATOM 689 C C . ASP A 1 86 ? -6.181 5.491 -4.057 1.00 94.62 86 ASP A C 1
ATOM 691 O O . ASP A 1 86 ? -5.273 5.865 -3.311 1.00 94.62 86 ASP A O 1
ATOM 695 N N . ARG A 1 87 ? -6.473 6.138 -5.188 1.00 94.12 87 ARG A N 1
ATOM 696 C CA . ARG A 1 87 ? -5.746 7.311 -5.676 1.00 94.12 87 ARG A CA 1
ATOM 697 C C . ARG A 1 87 ? -5.825 8.493 -4.710 1.00 94.12 87 ARG A C 1
ATOM 699 O O . ARG A 1 87 ? -4.857 9.248 -4.618 1.00 94.12 87 ARG A O 1
ATOM 706 N N . GLU A 1 88 ? -6.950 8.668 -4.017 1.00 93.56 88 GLU A N 1
ATOM 707 C CA . GLU A 1 88 ? -7.130 9.748 -3.032 1.00 93.56 88 GLU A CA 1
ATOM 708 C C . GLU A 1 88 ? -6.234 9.553 -1.800 1.00 93.56 88 GLU A C 1
ATOM 710 O O . GLU A 1 88 ? -5.866 10.522 -1.136 1.00 93.56 88 GLU A O 1
ATOM 715 N N . TYR A 1 89 ? -5.804 8.311 -1.567 1.00 94.69 89 TYR A N 1
ATOM 716 C CA . TYR A 1 89 ? -4.975 7.884 -0.446 1.00 94.69 89 TYR A CA 1
ATOM 717 C C . TYR A 1 89 ? -3.584 7.422 -0.878 1.00 94.69 89 TYR A C 1
ATOM 719 O O . TYR A 1 89 ? -2.933 6.671 -0.159 1.00 94.69 89 TYR A O 1
ATOM 727 N N . HIS A 1 90 ? -3.100 7.871 -2.043 1.00 95.06 90 HIS A N 1
ATOM 728 C CA . HIS A 1 90 ? -1.822 7.402 -2.584 1.00 95.06 90 HIS A CA 1
ATOM 729 C C . HIS A 1 90 ? -0.651 7.559 -1.605 1.00 95.06 90 HIS A C 1
ATOM 731 O O . HIS A 1 90 ? 0.140 6.632 -1.498 1.00 95.06 90 HIS A O 1
ATOM 737 N N . GLY A 1 91 ? -0.568 8.692 -0.896 1.00 94.50 91 GLY A N 1
ATOM 738 C CA . GLY A 1 91 ? 0.488 8.929 0.093 1.00 94.50 91 GLY A CA 1
ATOM 739 C C . GLY A 1 91 ? 0.446 7.898 1.218 1.00 94.50 91 GLY A C 1
ATOM 740 O O . GLY A 1 91 ? 1.415 7.182 1.408 1.00 94.50 91 GLY A O 1
ATOM 741 N N . THR A 1 92 ? -0.715 7.730 1.862 1.00 94.88 92 THR A N 1
ATOM 742 C CA . THR A 1 92 ? -0.899 6.706 2.900 1.00 94.88 92 THR A CA 1
ATOM 743 C C . THR A 1 92 ? -0.594 5.311 2.357 1.00 94.88 92 THR A C 1
ATOM 745 O O . THR A 1 92 ? 0.165 4.584 2.964 1.00 94.88 92 THR A O 1
ATOM 748 N N . PHE A 1 93 ? -1.099 4.942 1.177 1.00 96.50 93 PHE A N 1
ATOM 749 C CA . PHE A 1 93 ? -0.787 3.646 0.565 1.00 96.50 93 PHE A CA 1
ATOM 750 C C . PHE A 1 93 ? 0.721 3.407 0.384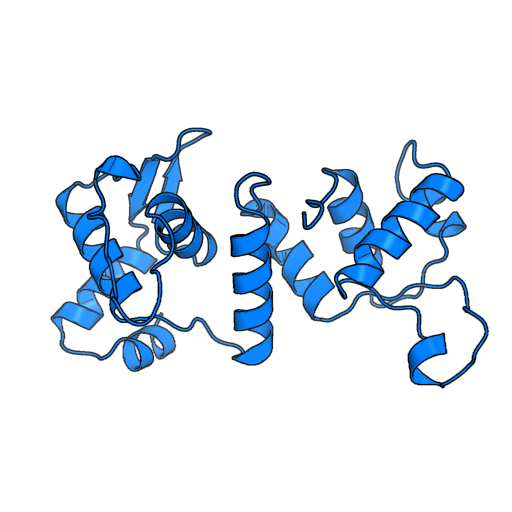 1.00 96.50 93 PHE A C 1
ATOM 752 O O . PHE A 1 93 ? 1.198 2.299 0.618 1.00 96.50 93 PHE A O 1
ATOM 759 N N . GLU A 1 94 ? 1.463 4.419 -0.071 1.00 95.31 94 GLU A N 1
ATOM 760 C CA . GLU A 1 94 ? 2.909 4.311 -0.254 1.00 95.31 94 GLU A CA 1
ATOM 761 C C . GLU A 1 94 ? 3.646 4.209 1.084 1.00 95.31 94 GLU A C 1
ATOM 763 O O . GLU A 1 94 ? 4.527 3.358 1.211 1.00 95.31 94 GLU A O 1
ATOM 768 N N . ASP A 1 95 ? 3.260 5.022 2.069 1.00 94.62 95 ASP A N 1
ATOM 769 C CA . ASP A 1 95 ? 3.822 4.989 3.421 1.00 94.62 95 ASP A CA 1
ATOM 770 C C . ASP A 1 95 ? 3.649 3.592 4.042 1.00 94.62 95 ASP A C 1
ATOM 772 O O . ASP A 1 95 ? 4.625 2.991 4.486 1.00 94.62 95 ASP A O 1
ATOM 776 N N . GLU A 1 96 ? 2.447 3.014 3.948 1.00 95.06 96 GLU A N 1
ATOM 777 C CA . GLU A 1 96 ? 2.151 1.669 4.459 1.00 95.06 96 GLU A CA 1
ATOM 778 C C . GLU A 1 96 ? 2.946 0.567 3.732 1.00 95.06 96 GLU A C 1
ATOM 780 O O . GLU A 1 96 ? 3.399 -0.403 4.345 1.00 95.06 96 GLU A O 1
ATOM 785 N N . CYS A 1 97 ? 3.161 0.696 2.415 1.00 96.06 97 CYS A N 1
ATOM 786 C CA . CYS A 1 97 ? 4.035 -0.226 1.683 1.00 96.06 97 CYS A CA 1
ATOM 787 C C . CYS A 1 97 ? 5.482 -0.139 2.197 1.00 96.06 97 CYS A C 1
ATOM 789 O O . CYS A 1 97 ? 6.135 -1.162 2.402 1.00 96.06 97 CYS A O 1
ATOM 791 N N . ARG A 1 98 ? 6.003 1.073 2.409 1.00 95.81 98 ARG A N 1
ATOM 792 C CA . ARG A 1 98 ? 7.376 1.269 2.897 1.00 95.81 98 ARG A CA 1
ATOM 793 C C . ARG A 1 98 ? 7.546 0.751 4.318 1.00 95.81 98 ARG A C 1
ATOM 795 O O . ARG A 1 98 ? 8.517 0.052 4.589 1.00 95.81 98 ARG A O 1
ATOM 802 N N . GLU A 1 99 ? 6.581 1.014 5.189 1.00 93.38 99 GLU A N 1
ATOM 803 C CA . GLU A 1 99 ? 6.599 0.538 6.570 1.00 93.38 99 GLU A CA 1
ATOM 804 C C . GLU A 1 99 ? 6.597 -0.994 6.653 1.00 93.38 99 GLU A C 1
ATOM 806 O O . GLU A 1 99 ? 7.400 -1.576 7.390 1.00 93.38 99 GLU A O 1
ATOM 811 N N . ILE A 1 100 ? 5.773 -1.670 5.842 1.00 93.44 100 ILE A N 1
ATOM 812 C CA . ILE A 1 100 ? 5.801 -3.137 5.744 1.00 93.44 100 ILE A CA 1
ATOM 813 C C . ILE A 1 100 ? 7.160 -3.625 5.236 1.00 93.44 100 ILE A C 1
ATOM 815 O O . ILE A 1 100 ? 7.681 -4.613 5.755 1.00 93.44 100 ILE A O 1
ATOM 819 N N . LEU A 1 101 ? 7.746 -2.958 4.239 1.00 94.56 101 LEU A N 1
ATOM 820 C CA . LEU A 1 101 ? 9.048 -3.348 3.699 1.00 94.56 101 LEU A CA 1
ATOM 821 C C . LEU A 1 101 ? 10.172 -3.208 4.742 1.00 94.56 101 LEU A C 1
ATOM 823 O O . LEU A 1 101 ? 11.039 -4.076 4.829 1.00 94.56 101 LEU A O 1
ATOM 827 N N . GLU A 1 102 ? 10.148 -2.148 5.551 1.00 93.69 102 GLU A N 1
ATOM 828 C CA . GLU A 1 102 ? 11.158 -1.883 6.583 1.00 93.69 102 GLU A CA 1
ATOM 829 C C . GLU A 1 102 ? 11.013 -2.788 7.816 1.00 93.69 102 GLU A C 1
ATOM 831 O O . GLU A 1 102 ? 12.011 -3.273 8.359 1.00 93.69 102 GLU A O 1
ATOM 836 N N . SER A 1 103 ? 9.780 -3.025 8.267 1.00 89.38 103 SER A N 1
ATOM 837 C CA . SER A 1 103 ? 9.495 -3.767 9.504 1.00 89.38 103 SER A CA 1
ATOM 838 C C . SER A 1 103 ? 9.272 -5.269 9.284 1.00 89.38 103 SER A C 1
ATOM 840 O O . SER A 1 103 ? 9.411 -6.063 10.222 1.00 89.38 103 SER A O 1
ATOM 842 N N . ASN A 1 104 ? 8.940 -5.673 8.051 1.00 86.06 104 ASN A N 1
ATOM 843 C CA . ASN A 1 104 ? 8.500 -7.018 7.665 1.00 86.06 104 ASN A CA 1
ATOM 844 C C . ASN A 1 104 ? 7.297 -7.531 8.489 1.00 86.06 104 ASN A C 1
ATOM 846 O O . ASN A 1 104 ? 7.108 -8.744 8.645 1.00 86.06 104 ASN A O 1
ATOM 850 N N . LYS A 1 105 ? 6.514 -6.614 9.069 1.00 86.56 105 LYS A N 1
ATOM 851 C CA . LYS A 1 105 ? 5.342 -6.881 9.909 1.00 86.56 105 LYS A CA 1
ATOM 852 C C . LYS A 1 105 ? 4.326 -5.748 9.753 1.00 86.56 105 LYS A C 1
ATOM 854 O O . LYS A 1 105 ? 4.605 -4.731 9.137 1.00 86.56 105 LYS A O 1
ATOM 859 N N . ILE A 1 106 ? 3.136 -5.943 10.307 1.00 83.81 106 ILE A N 1
ATOM 860 C CA . ILE A 1 106 ? 2.210 -4.836 10.554 1.00 83.81 106 ILE A CA 1
ATOM 861 C C . ILE A 1 106 ? 2.637 -4.214 11.880 1.00 83.81 106 ILE A C 1
ATOM 863 O O . ILE A 1 106 ? 2.749 -4.949 12.861 1.00 83.81 106 ILE A O 1
ATOM 867 N N . ASP A 1 107 ? 2.887 -2.909 11.922 1.00 87.38 107 ASP A N 1
ATOM 868 C CA . ASP A 1 107 ? 3.067 -2.200 13.189 1.00 87.38 107 ASP A CA 1
ATOM 869 C C . ASP A 1 107 ? 1.714 -1.622 13.610 1.00 87.38 107 ASP A C 1
ATOM 871 O O . ASP A 1 107 ? 1.175 -0.726 12.968 1.00 87.38 107 ASP A O 1
ATOM 875 N N . LEU A 1 108 ? 1.109 -2.197 14.653 1.00 89.62 108 LEU A N 1
ATOM 876 C CA . LEU A 1 108 ? -0.109 -1.639 15.229 1.00 89.62 108 LEU A CA 1
ATOM 877 C C . LEU A 1 108 ? 0.278 -0.644 16.309 1.00 89.62 108 LEU A C 1
ATOM 879 O O . LEU A 1 108 ? 0.908 -0.999 17.308 1.00 89.62 108 LEU A O 1
ATOM 883 N N . THR A 1 109 ? -0.172 0.592 16.157 1.00 91.19 109 THR A N 1
ATOM 884 C CA . THR A 1 109 ? -0.037 1.608 17.193 1.00 91.19 109 THR A CA 1
ATOM 885 C C . THR A 1 109 ? -1.216 1.550 18.163 1.00 91.19 109 THR A C 1
ATOM 887 O O . THR A 1 109 ? -2.297 1.031 17.872 1.00 91.19 109 THR A O 1
ATOM 890 N N . GLN A 1 110 ? -1.062 2.179 19.331 1.00 90.62 110 GLN A N 1
ATOM 891 C CA . GLN A 1 110 ? -2.194 2.371 20.244 1.00 90.62 110 GLN A CA 1
ATOM 892 C C . GLN A 1 110 ? -3.322 3.198 19.599 1.00 90.62 110 GLN A C 1
ATOM 894 O O . GLN A 1 110 ? -4.485 3.065 19.986 1.00 90.62 110 GLN A O 1
ATOM 899 N N . SER A 1 111 ? -2.998 4.066 18.630 1.00 90.81 111 SER A N 1
ATOM 900 C CA . SER A 1 111 ? -4.016 4.840 17.923 1.00 90.81 111 SER A CA 1
ATOM 901 C C . SER A 1 111 ? -4.886 3.949 17.043 1.00 90.81 111 SER A C 1
ATOM 903 O O . SER A 1 111 ? -6.091 4.188 17.000 1.00 90.81 111 SER A O 1
ATOM 905 N N . ASP A 1 112 ? -4.304 2.932 16.408 1.00 93.31 112 ASP A N 1
ATOM 906 C CA . ASP A 1 112 ? -5.019 2.006 15.522 1.00 93.31 112 ASP A CA 1
ATOM 907 C C . ASP A 1 112 ? -5.992 1.144 16.313 1.00 93.31 112 ASP A C 1
ATOM 909 O O . ASP A 1 112 ? -7.168 1.049 15.968 1.00 93.31 112 ASP A O 1
ATOM 913 N N . VAL A 1 113 ? -5.533 0.600 17.444 1.00 94.56 113 VAL A N 1
ATOM 914 C CA . VAL A 1 113 ? -6.381 -0.168 18.366 1.00 94.56 113 VAL A CA 1
ATOM 915 C C . VAL A 1 113 ? -7.540 0.687 18.884 1.00 94.56 113 VAL A C 1
ATOM 917 O O . VAL A 1 113 ? -8.690 0.252 18.871 1.00 94.56 113 VAL A O 1
ATOM 920 N N . TYR A 1 114 ? -7.272 1.941 19.264 1.00 93.75 114 TYR A N 1
ATOM 921 C CA . TYR A 1 114 ? -8.329 2.874 19.660 1.00 93.75 114 TYR A CA 1
ATOM 922 C C . TYR A 1 114 ? -9.330 3.125 18.524 1.00 93.75 114 TYR A C 1
ATOM 924 O O . TYR A 1 114 ? -10.536 3.118 18.755 1.00 93.75 114 TYR A O 1
ATOM 932 N N . ASP A 1 115 ? -8.851 3.362 17.301 1.00 95.00 115 ASP A N 1
ATOM 933 C CA . ASP A 1 115 ? -9.728 3.634 16.162 1.00 95.00 115 ASP A CA 1
ATOM 934 C C . ASP A 1 115 ? -10.583 2.400 15.813 1.00 95.00 115 ASP A C 1
ATOM 936 O O . ASP A 1 115 ? -11.756 2.552 15.479 1.00 95.00 115 ASP A O 1
ATOM 940 N N . LEU A 1 116 ? -10.065 1.179 15.988 1.00 96.38 116 LEU A N 1
ATOM 941 C CA . LEU A 1 116 ? -10.851 -0.056 15.861 1.00 96.38 116 LEU A CA 1
ATOM 942 C C . LEU A 1 116 ? -11.963 -0.156 16.912 1.00 96.38 116 LEU A C 1
ATOM 944 O O . LEU A 1 116 ? -13.090 -0.521 16.567 1.00 96.38 116 LEU A O 1
ATOM 948 N N . HIS A 1 117 ? -11.689 0.211 18.168 1.00 96.38 117 HIS A N 1
ATOM 949 C CA . HIS A 1 117 ? -12.720 0.291 19.213 1.00 96.38 117 HIS A CA 1
ATOM 950 C C . HIS A 1 117 ? -13.820 1.299 18.855 1.00 96.38 117 HIS A C 1
ATOM 952 O O . HIS A 1 117 ? -15.001 0.995 19.024 1.00 96.38 117 HIS A O 1
ATOM 958 N N . GLU A 1 118 ? -13.465 2.465 18.307 1.00 95.75 118 GLU A N 1
ATOM 959 C CA . GLU A 1 118 ? -14.450 3.448 17.826 1.00 95.75 118 GLU A CA 1
ATOM 960 C C . GLU A 1 118 ? -15.324 2.861 16.708 1.00 95.75 118 GLU A C 1
ATOM 962 O O . GLU A 1 118 ? -16.553 2.942 16.776 1.00 95.75 118 GLU A O 1
ATOM 967 N N . VAL A 1 119 ? -14.713 2.193 15.717 1.00 96.56 119 VAL A N 1
ATOM 968 C CA . VAL A 1 119 ? -15.449 1.508 14.637 1.00 96.56 119 VAL A CA 1
ATOM 969 C C . VAL A 1 119 ? -16.392 0.440 15.205 1.00 96.56 119 VAL A C 1
ATOM 971 O O . VAL A 1 119 ? -17.542 0.351 14.771 1.00 96.56 119 VAL A O 1
ATOM 974 N N . SER A 1 120 ? -15.945 -0.332 16.201 1.00 96.81 120 SER A N 1
ATOM 975 C CA . SER A 1 120 ? -16.752 -1.355 16.885 1.00 96.81 120 SER A CA 1
ATOM 976 C C . SER A 1 120 ? -18.019 -0.778 17.514 1.00 96.81 120 SER A C 1
ATOM 978 O O . SER A 1 120 ? -19.114 -1.317 17.345 1.00 96.81 120 SER A O 1
ATOM 980 N N . GLN A 1 121 ? -17.893 0.359 18.204 1.00 96.38 121 GLN A N 1
ATOM 981 C CA . GLN A 1 121 ? -19.006 0.986 18.919 1.00 96.38 121 GLN A CA 1
ATOM 982 C C . GLN A 1 121 ? -20.095 1.509 17.978 1.00 96.38 121 GLN A C 1
ATOM 984 O O . GLN A 1 121 ? -21.285 1.405 18.292 1.00 96.38 121 GLN A O 1
ATOM 989 N N . VAL A 1 122 ? -19.706 2.063 16.826 1.00 95.50 122 VAL A N 1
ATOM 990 C CA . VAL A 1 122 ? -20.656 2.587 15.830 1.00 95.50 122 VAL A CA 1
ATOM 991 C C . VAL A 1 122 ? -21.150 1.512 14.856 1.00 95.50 122 VAL A C 1
ATOM 993 O O . VAL A 1 122 ? -22.173 1.695 14.191 1.00 95.50 122 VAL A O 1
ATOM 996 N N . GLY A 1 123 ? -20.436 0.388 14.751 1.00 95.19 123 GLY A N 1
ATOM 997 C CA . GLY A 1 123 ? -20.682 -0.719 13.825 1.00 95.19 123 GLY A CA 1
ATOM 998 C C . GLY A 1 123 ? -20.284 -0.407 12.379 1.00 95.19 123 GLY A C 1
ATOM 999 O O . GLY A 1 123 ? -19.670 -1.236 11.712 1.00 95.19 123 GLY A O 1
ATOM 1000 N N . ARG A 1 124 ? -20.611 0.793 11.884 1.00 95.69 124 ARG A N 1
ATOM 1001 C CA . ARG A 1 124 ? -20.173 1.307 10.578 1.00 95.69 124 ARG A CA 1
ATOM 1002 C C . ARG A 1 124 ? -19.683 2.737 10.710 1.00 95.69 124 ARG A C 1
ATOM 1004 O O . ARG A 1 124 ? -20.498 3.633 10.906 1.00 95.69 124 ARG A O 1
ATOM 1011 N N . ALA A 1 125 ? -18.379 2.927 10.575 1.00 95.56 125 ALA A N 1
ATOM 1012 C CA . ALA A 1 125 ? -17.735 4.217 10.748 1.00 95.56 125 ALA A CA 1
ATOM 1013 C C . ALA A 1 125 ? -17.568 4.956 9.421 1.00 95.56 125 ALA A C 1
ATOM 1015 O O . ALA A 1 125 ? -17.198 4.368 8.402 1.00 95.56 125 ALA A O 1
ATOM 1016 N N . ILE A 1 126 ? -17.772 6.266 9.459 1.00 95.69 126 ILE A N 1
ATOM 1017 C CA . ILE A 1 126 ? -17.271 7.223 8.469 1.00 95.69 126 ILE A CA 1
ATOM 1018 C C . ILE A 1 126 ? -16.173 8.093 9.101 1.00 95.69 126 ILE A C 1
ATOM 1020 O O . ILE A 1 126 ? -16.089 8.173 10.327 1.00 95.69 126 ILE A O 1
ATOM 1024 N N . PRO A 1 127 ? -15.348 8.818 8.319 1.00 94.06 127 PRO A N 1
ATOM 1025 C CA . PRO A 1 127 ? -14.299 9.672 8.882 1.00 94.06 127 PRO A CA 1
ATOM 1026 C C . PRO A 1 127 ? -14.787 10.691 9.919 1.00 94.06 127 PRO A C 1
ATOM 1028 O O . PRO A 1 127 ? -14.032 11.061 10.810 1.00 94.06 127 PRO A O 1
ATOM 1031 N N . ALA A 1 128 ? -16.039 11.147 9.817 1.00 92.19 128 ALA A N 1
ATOM 1032 C CA . ALA A 1 128 ? -16.627 12.094 10.763 1.00 92.19 128 ALA A CA 1
ATOM 1033 C C . ALA A 1 128 ? -16.980 11.480 12.131 1.00 92.19 128 ALA A C 1
ATOM 1035 O O . ALA A 1 128 ? -17.175 12.238 13.080 1.00 92.19 128 ALA A O 1
ATOM 1036 N N . ASP A 1 129 ? -17.066 10.150 12.231 1.00 91.25 129 ASP A N 1
ATOM 1037 C CA . ASP A 1 129 ? -17.344 9.455 13.493 1.00 91.25 129 ASP A CA 1
ATOM 1038 C C . ASP A 1 129 ? -16.085 9.339 14.359 1.00 91.25 129 ASP A C 1
ATOM 1040 O O . ASP A 1 129 ? -16.176 9.302 15.583 1.00 91.25 129 ASP A O 1
ATOM 1044 N N . LEU A 1 130 ? -14.900 9.321 13.738 1.00 89.56 130 LEU A N 1
ATOM 1045 C CA . LEU A 1 130 ? -13.639 9.244 14.466 1.00 89.56 130 LEU A CA 1
ATOM 1046 C C . LEU A 1 130 ? -13.285 10.611 15.064 1.00 89.56 130 LEU A C 1
ATOM 1048 O O . LEU A 1 130 ? -13.268 11.620 14.347 1.00 89.56 130 LEU A O 1
ATOM 1052 N N . PRO A 1 131 ? -12.910 10.671 16.354 1.00 85.31 131 PRO A N 1
ATOM 1053 C CA . PRO A 1 131 ? -12.486 11.919 16.958 1.00 85.31 131 PRO A CA 1
ATOM 1054 C C . PRO A 1 131 ? -11.246 12.452 16.238 1.00 85.31 131 PRO A C 1
ATOM 1056 O O . PRO A 1 131 ? -10.310 11.710 15.912 1.00 85.31 131 PRO A O 1
ATOM 1059 N N . ALA A 1 132 ? -11.221 13.764 16.003 1.00 78.62 132 ALA A N 1
ATOM 1060 C CA . ALA A 1 132 ? -10.002 14.443 15.599 1.00 78.62 132 ALA A CA 1
ATOM 1061 C C . ALA A 1 132 ? -8.999 14.321 16.749 1.00 78.62 132 ALA A C 1
ATOM 1063 O O . ALA A 1 132 ? -9.178 14.924 17.809 1.00 78.62 132 ALA A O 1
ATOM 1064 N N . LYS A 1 133 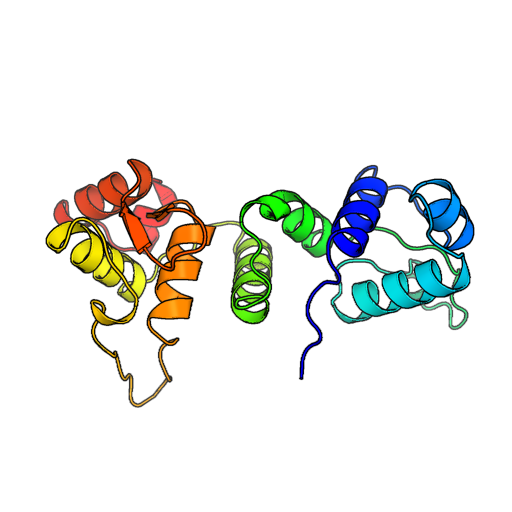? -7.965 13.505 16.555 1.00 72.56 133 LYS A N 1
ATOM 1065 C CA . LYS A 1 133 ? -6.876 13.393 17.516 1.00 72.56 133 LYS A CA 1
ATOM 1066 C C . LYS A 1 133 ? -5.829 14.444 17.166 1.00 72.56 133 LYS A C 1
ATOM 1068 O O . LYS A 1 133 ? -5.414 14.556 16.017 1.00 72.56 133 LYS A O 1
ATOM 1073 N N . TYR A 1 134 ? -5.427 15.217 18.163 1.00 57.88 134 TYR A N 1
ATOM 1074 C CA . TYR A 1 134 ? -4.311 16.143 18.064 1.00 57.88 134 TYR A CA 1
ATOM 1075 C C . TYR A 1 134 ? -3.260 15.678 19.061 1.00 57.88 134 TYR A C 1
ATOM 1077 O O . TYR A 1 134 ? -3.508 15.706 20.264 1.00 57.88 134 TYR A O 1
ATOM 1085 N N . ASP A 1 135 ? -2.110 15.243 18.561 1.00 57.59 135 ASP A N 1
ATOM 1086 C CA . ASP A 1 135 ? -0.893 15.221 19.360 1.00 57.59 135 ASP A CA 1
ATOM 1087 C C . ASP A 1 135 ? -0.137 16.525 19.052 1.00 57.59 135 ASP A C 1
ATOM 1089 O O . ASP A 1 135 ? 0.087 16.890 17.895 1.00 57.59 135 ASP A O 1
ATOM 1093 N N . GLU A 1 136 ? 0.161 17.295 20.102 1.00 50.75 136 GLU A N 1
ATOM 1094 C CA . GLU A 1 136 ? 0.838 18.593 20.003 1.00 50.75 136 GLU A CA 1
ATOM 1095 C C . GLU A 1 136 ? 2.270 18.462 19.457 1.00 50.75 136 GLU A C 1
ATOM 1097 O O . GLU A 1 136 ? 2.829 19.444 18.963 1.00 50.75 136 GLU A O 1
ATOM 1102 N N . LEU A 1 137 ? 2.861 17.264 19.537 1.00 51.38 137 LEU A N 1
ATOM 1103 C CA . LEU A 1 137 ? 4.219 16.975 19.080 1.00 51.38 137 LEU A CA 1
ATOM 1104 C C . LEU A 1 137 ? 4.258 16.313 17.699 1.00 51.38 137 LEU A C 1
ATOM 1106 O O . LEU A 1 137 ? 5.253 16.484 16.998 1.00 51.38 137 LEU A O 1
ATOM 1110 N N . ASN A 1 138 ? 3.189 15.622 17.293 1.00 56.69 138 ASN A N 1
ATOM 1111 C CA . ASN A 1 138 ? 3.063 14.993 15.981 1.00 56.69 138 ASN A CA 1
ATOM 1112 C C . ASN A 1 138 ? 1.621 15.104 15.465 1.00 56.69 138 ASN A C 1
ATOM 1114 O O . ASN A 1 138 ? 0.713 14.552 16.080 1.00 56.69 138 ASN A O 1
ATOM 1118 N N . PRO A 1 139 ? 1.365 15.774 14.329 1.00 59.12 139 PRO A N 1
ATOM 1119 C CA . PRO A 1 139 ? 0.026 15.784 13.760 1.00 59.12 139 PRO A CA 1
ATOM 1120 C C . PRO A 1 139 ? -0.374 14.352 13.391 1.00 59.12 139 PRO A C 1
ATOM 1122 O O . PRO A 1 139 ? 0.206 13.744 12.495 1.00 59.12 139 PRO A O 1
ATOM 1125 N N . ILE A 1 140 ? -1.370 13.819 14.097 1.00 75.06 140 ILE A N 1
ATOM 1126 C CA . ILE A 1 140 ? -1.971 12.527 13.776 1.00 75.06 140 ILE A CA 1
ATOM 1127 C C . ILE A 1 140 ? -2.656 12.652 12.412 1.00 75.06 140 ILE A C 1
ATOM 1129 O O . ILE A 1 140 ? -3.276 13.678 12.109 1.00 75.06 140 ILE A O 1
ATOM 1133 N N . ALA A 1 141 ? -2.540 11.609 11.589 1.00 87.62 141 ALA A N 1
ATOM 1134 C CA . ALA A 1 141 ? -3.182 11.547 10.285 1.00 87.62 141 ALA A CA 1
ATOM 1135 C C . ALA A 1 141 ? -4.694 11.876 10.385 1.00 87.62 141 ALA A C 1
ATOM 1137 O O . ALA A 1 141 ? -5.362 11.490 11.357 1.00 87.62 141 ALA A O 1
ATOM 1138 N N . PRO A 1 142 ? -5.279 12.587 9.400 1.00 91.62 142 PRO A N 1
ATOM 1139 C CA . PRO A 1 142 ? -6.716 12.824 9.341 1.00 91.62 142 PRO A CA 1
ATOM 1140 C C . PRO A 1 142 ? -7.521 11.524 9.506 1.00 91.62 142 PRO A C 1
ATOM 1142 O O . PRO A 1 142 ? -7.066 10.470 9.059 1.00 91.62 142 PRO A O 1
ATOM 1145 N N . PRO A 1 143 ? -8.732 11.570 10.097 1.00 93.44 143 PRO A N 1
ATOM 1146 C CA . PRO A 1 143 ? -9.566 10.381 10.293 1.00 93.44 143 PRO A CA 1
ATOM 1147 C C . PRO A 1 143 ? -9.743 9.507 9.044 1.00 93.44 143 PRO A C 1
ATOM 1149 O O . PRO A 1 143 ? -9.743 8.285 9.138 1.00 93.44 143 PRO A O 1
ATOM 1152 N N . SER A 1 144 ? -9.847 10.131 7.870 1.00 94.38 144 SER A N 1
ATOM 1153 C CA . SER A 1 144 ? -9.964 9.442 6.587 1.00 94.38 144 SER A CA 1
ATOM 1154 C C . SER A 1 144 ? -8.737 8.579 6.272 1.00 94.38 144 SER A C 1
ATOM 1156 O O . SER A 1 144 ? -8.884 7.416 5.911 1.00 94.38 144 SER A O 1
ATOM 1158 N N . GLN A 1 145 ? -7.529 9.115 6.467 1.00 94.62 145 GLN A N 1
ATOM 1159 C CA . GLN A 1 145 ? -6.275 8.386 6.255 1.00 94.62 145 GLN A CA 1
ATOM 1160 C C . GLN A 1 145 ? -6.094 7.260 7.275 1.00 94.62 145 GLN A C 1
ATOM 1162 O O . GLN A 1 145 ? -5.663 6.176 6.902 1.00 94.62 145 GLN A O 1
ATOM 1167 N N . ARG A 1 146 ? -6.490 7.480 8.535 1.00 94.69 146 ARG A N 1
ATOM 1168 C CA . ARG A 1 146 ? -6.451 6.441 9.578 1.00 94.69 146 ARG A CA 1
ATOM 1169 C C . ARG A 1 146 ? -7.373 5.267 9.253 1.00 94.69 146 ARG A C 1
ATOM 1171 O O . ARG A 1 146 ? -6.942 4.123 9.282 1.00 94.69 146 ARG A O 1
ATOM 1178 N N . LEU A 1 147 ? -8.618 5.536 8.852 1.00 95.75 147 LEU A N 1
ATOM 1179 C CA . LEU A 1 147 ? -9.535 4.479 8.407 1.00 95.75 147 LEU A CA 1
ATOM 1180 C C . LEU A 1 147 ? -9.022 3.749 7.161 1.00 95.75 147 LEU A C 1
ATOM 1182 O O . LEU A 1 147 ? -9.169 2.532 7.060 1.00 95.75 147 LEU A O 1
ATOM 1186 N N . TYR A 1 148 ? -8.404 4.475 6.226 1.00 96.62 148 TYR A N 1
ATOM 1187 C CA . TYR A 1 148 ? -7.783 3.861 5.058 1.00 96.62 148 TYR A CA 1
ATOM 1188 C C . TYR A 1 148 ? -6.598 2.959 5.435 1.00 96.62 148 TYR A C 1
ATOM 1190 O O . TYR A 1 148 ? -6.496 1.868 4.887 1.00 96.62 148 TYR A O 1
ATOM 1198 N N . SER A 1 149 ? -5.753 3.358 6.390 1.00 96.19 149 SER A N 1
ATOM 1199 C CA . SER A 1 149 ? -4.670 2.517 6.922 1.00 96.19 149 SER A CA 1
ATOM 1200 C C . SER A 1 149 ? -5.214 1.217 7.537 1.00 96.19 149 SER A C 1
ATOM 1202 O O . SER A 1 149 ? -4.805 0.118 7.157 1.00 96.19 149 SER A O 1
ATOM 1204 N N . LEU A 1 150 ? -6.259 1.298 8.373 1.00 96.69 150 LEU A N 1
ATOM 1205 C CA . LEU A 1 150 ? -6.926 0.101 8.910 1.00 96.69 150 LEU A CA 1
ATOM 1206 C C . LEU A 1 150 ? -7.499 -0.803 7.800 1.00 96.69 150 LEU A C 1
ATOM 1208 O O . LEU A 1 150 ? -7.495 -2.032 7.930 1.00 96.69 150 LEU A O 1
ATOM 1212 N N . TYR A 1 151 ? -8.015 -0.210 6.717 1.00 97.44 151 TYR A N 1
ATOM 1213 C CA . TYR A 1 151 ? -8.505 -0.944 5.547 1.00 97.44 151 TYR A CA 1
ATOM 1214 C C . TYR A 1 151 ? -7.368 -1.613 4.776 1.00 97.44 151 TYR A C 1
ATOM 1216 O O . TYR A 1 151 ? -7.493 -2.779 4.402 1.00 97.44 151 TYR A O 1
ATOM 1224 N N . TYR A 1 152 ? -6.256 -0.906 4.586 1.00 96.81 152 TYR A N 1
ATOM 1225 C CA . TYR A 1 152 ? -5.055 -1.421 3.939 1.00 96.81 152 TYR A CA 1
ATOM 1226 C C . TYR A 1 152 ? -4.541 -2.685 4.649 1.00 96.81 152 TYR A C 1
ATOM 1228 O O . TYR A 1 152 ? -4.276 -3.693 3.996 1.00 96.81 152 TYR A O 1
ATOM 1236 N N . HIS A 1 153 ? -4.539 -2.690 5.987 1.00 96.31 153 HIS A N 1
ATOM 1237 C CA . HIS A 1 153 ? -4.167 -3.854 6.808 1.00 96.31 153 HIS A CA 1
ATOM 1238 C C . HIS A 1 153 ? -5.260 -4.934 6.927 1.00 96.31 153 HIS A C 1
ATOM 1240 O O . HIS A 1 153 ? -5.079 -5.952 7.609 1.00 96.31 153 HIS A O 1
ATOM 1246 N N . GLY A 1 154 ? -6.416 -4.745 6.283 1.00 96.69 154 GLY A N 1
ATOM 1247 C CA . GLY A 1 154 ? -7.540 -5.686 6.303 1.00 96.69 154 GLY A CA 1
ATOM 1248 C C . GLY A 1 154 ? -8.233 -5.821 7.665 1.00 96.69 154 GLY A C 1
ATOM 1249 O O . GLY A 1 154 ? -8.913 -6.822 7.916 1.00 96.69 154 GLY A O 1
ATOM 1250 N N . LEU A 1 155 ? -8.061 -4.846 8.561 1.00 97.56 155 LEU A N 1
ATOM 1251 C CA . LEU A 1 155 ? -8.693 -4.818 9.889 1.00 97.56 155 LEU A CA 1
ATOM 1252 C C . LEU A 1 155 ? -10.125 -4.285 9.815 1.00 97.56 155 LEU A C 1
ATOM 1254 O O . LEU A 1 155 ? -11.000 -4.706 10.570 1.00 97.56 155 LEU A O 1
ATOM 1258 N N . VAL A 1 156 ? -10.381 -3.414 8.842 1.00 97.69 156 VAL A N 1
ATOM 1259 C CA . VAL A 1 156 ? -11.726 -2.998 8.444 1.00 97.69 156 VAL A CA 1
ATOM 1260 C C . VAL A 1 156 ? -11.946 -3.295 6.964 1.00 97.69 156 VAL A C 1
ATOM 1262 O O . VAL A 1 156 ? -11.010 -3.343 6.171 1.00 97.69 156 VAL A O 1
ATOM 1265 N N . MET A 1 157 ? -13.198 -3.499 6.575 1.00 97.19 157 MET A N 1
ATOM 1266 C CA . MET A 1 157 ? -13.620 -3.550 5.181 1.00 97.19 157 MET A CA 1
ATOM 1267 C C . MET A 1 157 ? -14.258 -2.220 4.787 1.00 97.19 157 MET A C 1
ATOM 1269 O O . MET A 1 157 ? -15.040 -1.654 5.551 1.00 97.19 157 MET A O 1
ATOM 1273 N N . ARG A 1 158 ? -13.964 -1.737 3.576 1.00 96.06 158 ARG A N 1
ATOM 1274 C CA . ARG A 1 158 ? -14.589 -0.538 3.006 1.00 96.06 158 ARG A CA 1
ATOM 1275 C C . ARG A 1 158 ? -15.761 -0.917 2.102 1.00 96.06 158 ARG A C 1
ATOM 1277 O O . ARG A 1 158 ? -15.629 -1.755 1.209 1.00 96.06 158 ARG A O 1
ATOM 1284 N N . HIS A 1 159 ? -16.915 -0.291 2.313 1.00 93.81 159 HIS A N 1
ATOM 1285 C CA . HIS A 1 159 ? -18.142 -0.586 1.570 1.00 93.81 159 HIS A CA 1
ATOM 1286 C C . HIS A 1 159 ? -18.333 0.346 0.368 1.00 93.81 159 HIS A C 1
ATOM 1288 O O . HIS A 1 159 ? -18.802 1.480 0.486 1.00 93.81 159 HIS A O 1
ATOM 1294 N N . GLY A 1 160 ? -18.054 -0.181 -0.826 1.00 82.44 160 GLY A N 1
ATOM 1295 C CA . GLY A 1 160 ? -18.275 0.516 -2.095 1.00 82.44 160 GLY A CA 1
ATOM 1296 C C . GLY A 1 160 ? -17.353 1.723 -2.283 1.00 82.44 160 GLY A C 1
ATOM 1297 O O . GLY A 1 160 ? -16.248 1.765 -1.757 1.00 82.44 160 GLY A O 1
ATOM 1298 N N . SER A 1 161 ? -17.807 2.717 -3.049 1.00 77.50 161 SER A N 1
ATOM 1299 C CA . SER A 1 161 ? -17.064 3.970 -3.252 1.00 77.50 161 SER A CA 1
ATOM 1300 C C . SER A 1 161 ? -17.250 4.975 -2.109 1.00 77.50 161 SER A C 1
ATOM 1302 O O . SER A 1 161 ? -16.771 6.100 -2.204 1.00 77.50 161 SER A O 1
ATOM 1304 N N . MET A 1 162 ? -18.010 4.619 -1.071 1.00 81.50 162 MET A N 1
ATOM 1305 C CA . MET A 1 162 ? -18.216 5.473 0.094 1.00 81.50 162 MET A CA 1
ATOM 1306 C C . MET A 1 162 ? -17.133 5.170 1.132 1.00 81.50 162 MET A C 1
ATOM 1308 O O . MET A 1 162 ? -16.654 4.043 1.247 1.00 81.50 162 MET A O 1
ATOM 1312 N N . GLU A 1 163 ? -16.740 6.177 1.902 1.00 91.69 163 GLU A N 1
ATOM 1313 C CA . GLU A 1 163 ? -15.808 6.038 3.027 1.00 91.69 163 GLU A CA 1
ATOM 1314 C C . GLU A 1 163 ? -16.530 5.465 4.253 1.00 91.69 163 GLU A C 1
ATOM 1316 O O . GLU A 1 163 ? -16.531 6.068 5.319 1.00 91.69 163 GLU A O 1
ATOM 1321 N N . ILE A 1 164 ? -17.213 4.333 4.073 1.00 96.25 164 ILE A N 1
ATOM 1322 C CA . ILE A 1 164 ? -17.907 3.608 5.139 1.00 96.25 164 ILE A CA 1
ATOM 1323 C C . ILE A 1 164 ? -17.107 2.347 5.430 1.00 96.25 164 ILE A C 1
ATOM 1325 O O . ILE A 1 164 ? -16.909 1.519 4.536 1.00 96.25 164 ILE A O 1
ATOM 1329 N N . TYR A 1 165 ? -16.692 2.198 6.679 1.00 97.56 165 TYR A N 1
ATOM 1330 C CA . TYR A 1 165 ? -15.824 1.133 7.150 1.00 97.56 165 TYR A CA 1
ATOM 1331 C C . TYR A 1 165 ? -16.538 0.294 8.210 1.00 97.56 165 TYR A C 1
ATOM 1333 O O . TYR A 1 165 ? -17.278 0.819 9.039 1.00 97.56 165 TYR A O 1
ATOM 1341 N N . GLU A 1 166 ? -16.334 -1.016 8.172 1.00 97.69 166 GLU A N 1
ATOM 1342 C CA . GLU A 1 166 ? -16.892 -1.989 9.120 1.00 97.69 166 GLU A CA 1
ATOM 1343 C C . GLU A 1 166 ? -15.775 -2.941 9.550 1.00 97.69 166 GLU A C 1
ATOM 1345 O O . GLU A 1 166 ? -14.884 -3.226 8.750 1.00 97.69 166 GLU A O 1
ATOM 1350 N N . LEU A 1 167 ? -15.789 -3.422 10.794 1.00 98.06 167 LEU A N 1
ATOM 1351 C CA . LEU A 1 167 ? -14.768 -4.362 11.258 1.00 98.06 167 LEU A CA 1
ATOM 1352 C C . LEU A 1 167 ? -14.783 -5.649 10.431 1.00 98.06 167 LEU A C 1
ATOM 1354 O O . LEU A 1 167 ? -15.835 -6.180 10.072 1.00 98.06 167 LEU A O 1
ATOM 1358 N N . THR A 1 168 ? -13.594 -6.174 10.152 1.00 98.19 168 THR A N 1
ATOM 1359 C CA . THR A 1 168 ? -13.446 -7.568 9.725 1.00 98.19 168 THR A CA 1
ATOM 1360 C C . THR A 1 168 ? -13.291 -8.464 10.953 1.00 98.19 168 THR A C 1
ATOM 1362 O O . THR A 1 168 ? -13.005 -7.989 12.049 1.00 98.19 168 THR A O 1
ATOM 1365 N N . GLN A 1 169 ? -13.360 -9.786 10.767 1.00 97.94 169 GLN A N 1
ATOM 1366 C CA . GLN A 1 169 ? -13.009 -10.745 11.828 1.00 97.94 169 GLN A CA 1
ATOM 1367 C C . GLN A 1 169 ? -11.583 -10.531 12.364 1.00 97.94 169 GLN A C 1
ATOM 1369 O O . GLN A 1 169 ? -11.304 -10.819 13.524 1.00 97.94 169 GLN A O 1
ATOM 1374 N N . ARG A 1 170 ? -10.665 -10.032 11.521 1.00 97.44 170 ARG A N 1
ATOM 1375 C CA . ARG A 1 170 ? -9.295 -9.706 11.932 1.00 97.44 170 ARG A CA 1
ATOM 1376 C C . ARG A 1 170 ? -9.266 -8.457 12.816 1.00 97.44 170 ARG A C 1
ATOM 1378 O O . ARG A 1 170 ? -8.552 -8.453 13.809 1.00 97.44 170 ARG A O 1
ATOM 1385 N N . GLY A 1 171 ? -10.062 -7.436 12.494 1.00 97.56 171 GLY A N 1
ATOM 1386 C CA . GLY A 1 171 ? -10.238 -6.263 13.355 1.00 97.56 171 GLY A CA 1
ATOM 1387 C C . GLY A 1 171 ? -10.883 -6.606 14.699 1.00 97.56 171 GLY A C 1
ATOM 1388 O O . GLY A 1 17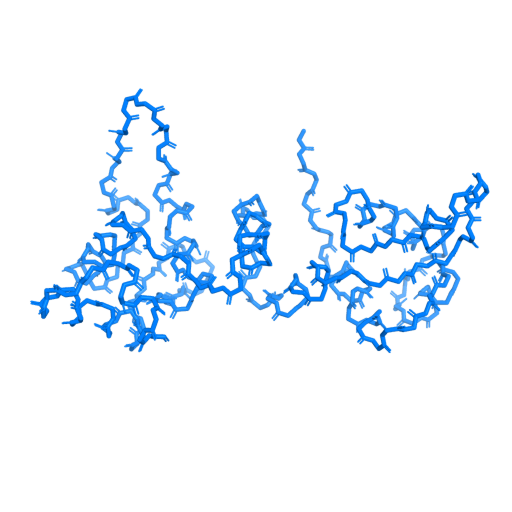1 ? -10.389 -6.173 15.735 1.00 97.56 171 GLY A O 1
ATOM 1389 N N . GLU A 1 172 ? -11.923 -7.447 14.705 1.00 98.06 172 GLU A N 1
ATOM 1390 C CA . GLU A 1 172 ? -12.541 -7.961 15.942 1.00 98.06 172 GLU A CA 1
ATOM 1391 C C . GLU A 1 172 ? -11.515 -8.704 16.812 1.00 98.06 172 GLU A C 1
ATOM 1393 O O . GLU A 1 172 ? -11.412 -8.461 18.009 1.00 98.06 172 GLU A O 1
ATOM 1398 N N . ARG A 1 173 ? -10.674 -9.543 16.192 1.00 97.62 173 ARG A N 1
ATOM 1399 C CA . ARG A 1 173 ? -9.588 -10.263 16.874 1.00 97.62 173 ARG A CA 1
ATOM 1400 C C . ARG A 1 173 ? -8.577 -9.327 17.544 1.00 97.62 173 ARG A C 1
ATOM 1402 O O . ARG A 1 173 ? -8.063 -9.671 18.604 1.00 97.62 173 ARG A O 1
ATOM 1409 N N . VAL A 1 174 ? -8.254 -8.191 16.920 1.00 97.38 174 VAL A N 1
ATOM 1410 C CA . VAL A 1 174 ? -7.363 -7.175 17.506 1.00 97.38 174 VAL A CA 1
ATOM 1411 C C . VAL A 1 174 ? -7.978 -6.597 18.779 1.00 97.38 174 VAL A C 1
ATOM 1413 O O . VAL A 1 174 ? -7.287 -6.512 19.790 1.00 97.38 174 VAL A O 1
ATOM 1416 N N . ILE A 1 175 ? -9.273 -6.272 18.748 1.00 97.69 175 ILE A N 1
ATOM 1417 C CA . ILE A 1 175 ? -10.015 -5.755 19.906 1.00 97.69 175 ILE A CA 1
ATOM 1418 C C . ILE A 1 175 ? -10.041 -6.780 21.043 1.00 97.69 175 ILE A C 1
ATOM 1420 O O . ILE A 1 175 ? -9.690 -6.437 22.167 1.00 97.69 175 ILE A O 1
ATOM 1424 N N . ASP A 1 176 ? -10.370 -8.042 20.746 1.00 97.81 176 ASP A N 1
ATOM 1425 C CA . ASP A 1 176 ? -10.398 -9.112 21.753 1.00 97.81 176 ASP A CA 1
ATOM 1426 C C . ASP A 1 176 ? -9.041 -9.256 22.474 1.00 97.81 176 ASP A C 1
ATOM 1428 O O . ASP A 1 176 ? -8.986 -9.466 23.684 1.00 97.81 176 ASP A O 1
ATOM 1432 N N . LEU A 1 177 ? -7.929 -9.144 21.736 1.00 97.38 177 LEU A N 1
ATOM 1433 C CA . LEU A 1 177 ? -6.586 -9.240 22.314 1.00 97.38 177 LEU A CA 1
ATOM 1434 C C . LEU A 1 177 ? -6.216 -8.001 23.150 1.00 97.38 177 LEU A C 1
ATOM 1436 O O . LEU A 1 177 ? -5.548 -8.139 24.175 1.00 97.38 177 LEU A O 1
ATOM 1440 N N . ASP A 1 178 ? -6.635 -6.805 22.745 1.00 97.19 178 ASP A N 1
ATOM 1441 C CA . ASP A 1 178 ? -6.461 -5.593 23.558 1.00 97.19 178 ASP A CA 1
ATOM 1442 C C . ASP A 1 178 ? -7.257 -5.689 24.872 1.00 97.19 178 ASP A C 1
ATOM 1444 O O . ASP A 1 178 ? -6.710 -5.433 25.947 1.00 97.19 178 ASP A O 1
ATOM 1448 N N . ASP A 1 179 ? -8.502 -6.176 24.812 1.00 97.25 179 ASP A N 1
ATOM 1449 C CA . ASP A 1 179 ? -9.357 -6.414 25.985 1.00 97.25 179 ASP A CA 1
ATOM 1450 C C . ASP A 1 179 ? -8.766 -7.471 26.943 1.00 97.25 179 ASP A C 1
ATOM 1452 O O . ASP A 1 179 ? -8.909 -7.365 28.167 1.00 97.25 179 ASP A O 1
ATOM 1456 N N . ASP A 1 180 ? -8.043 -8.460 26.405 1.00 97.56 180 ASP A N 1
ATOM 1457 C CA . ASP A 1 180 ? -7.267 -9.446 27.172 1.00 97.56 180 ASP A CA 1
ATOM 1458 C C . ASP A 1 180 ? -5.970 -8.862 27.786 1.00 97.56 180 ASP A C 1
ATOM 1460 O O . ASP A 1 180 ? -5.283 -9.533 28.568 1.00 97.56 180 ASP A O 1
ATOM 1464 N N . GLY A 1 181 ? -5.637 -7.604 27.477 1.00 96.56 181 GLY A N 1
ATOM 1465 C CA . GLY A 1 181 ? -4.517 -6.855 28.045 1.00 96.56 181 GLY A CA 1
ATOM 1466 C C . GLY A 1 181 ? -3.189 -7.006 27.301 1.00 96.56 181 GLY A C 1
ATOM 1467 O O . GLY A 1 181 ? -2.139 -6.734 27.895 1.00 96.56 181 GLY A O 1
ATOM 1468 N N . TYR A 1 182 ? -3.204 -7.453 26.041 1.00 96.50 182 TYR A N 1
ATOM 1469 C CA . TYR A 1 182 ? -2.007 -7.471 25.195 1.00 96.50 182 TYR A CA 1
ATOM 1470 C C . TYR A 1 182 ? -1.668 -6.063 24.691 1.00 96.50 182 TYR A C 1
ATOM 1472 O O . TYR A 1 182 ? -2.544 -5.284 24.335 1.00 96.50 182 TYR A O 1
ATOM 1480 N N . SER A 1 183 ? -0.377 -5.737 24.627 1.00 95.38 183 SER A N 1
ATOM 1481 C CA . SER A 1 183 ? 0.080 -4.482 24.014 1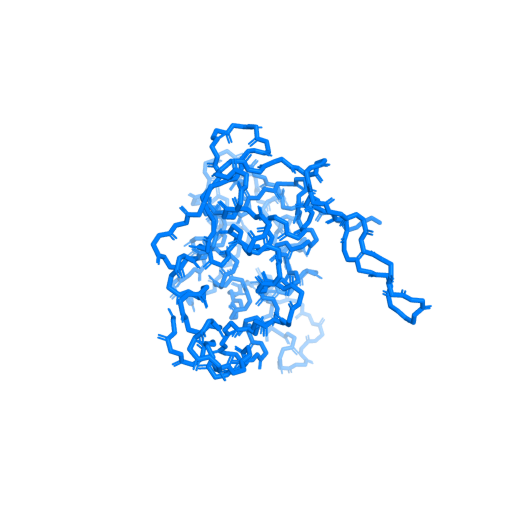.00 95.38 183 SER A CA 1
ATOM 1482 C C . SER A 1 183 ? -0.047 -4.509 22.479 1.00 95.38 183 SER A C 1
ATOM 1484 O O . SER A 1 183 ? -0.005 -5.591 21.893 1.00 95.38 183 SER A O 1
ATOM 1486 N N . PRO A 1 184 ? -0.120 -3.358 21.783 1.00 92.50 184 PRO A N 1
ATOM 1487 C CA . PRO A 1 184 ? -0.267 -3.327 20.322 1.00 92.50 184 PRO A CA 1
ATOM 1488 C C . PRO A 1 184 ? 0.789 -4.135 19.547 1.00 92.50 184 PRO A C 1
ATOM 1490 O O . PRO A 1 184 ? 0.450 -4.865 18.617 1.00 92.50 184 PRO A O 1
ATOM 1493 N N . SER A 1 185 ? 2.052 -4.112 19.986 1.00 91.25 185 SER A N 1
ATOM 1494 C CA . SER A 1 185 ? 3.118 -4.920 19.376 1.00 91.25 185 SER A CA 1
ATOM 1495 C C . SER A 1 185 ? 2.929 -6.425 19.604 1.00 91.25 185 SER A C 1
ATOM 1497 O O . SER A 1 185 ? 3.199 -7.235 18.719 1.00 91.25 185 SER A O 1
ATOM 1499 N N . GLU A 1 186 ? 2.415 -6.824 20.770 1.00 93.69 186 GLU A N 1
ATOM 1500 C CA . GLU A 1 186 ? 2.040 -8.212 21.042 1.00 93.69 186 GLU A CA 1
ATOM 1501 C C . GLU A 1 186 ? 0.833 -8.655 20.213 1.00 93.69 186 GLU A C 1
ATOM 1503 O O . GLU A 1 186 ? 0.782 -9.813 19.789 1.00 93.69 186 GLU A O 1
ATOM 1508 N N . ILE A 1 187 ? -0.133 -7.763 19.992 1.00 93.88 187 ILE A N 1
ATOM 1509 C CA . ILE A 1 187 ? -1.291 -8.024 19.139 1.00 93.88 187 ILE A CA 1
ATOM 1510 C C . ILE A 1 187 ? -0.829 -8.246 17.700 1.00 93.88 187 ILE A C 1
ATOM 1512 O O . ILE A 1 187 ? -1.200 -9.260 17.114 1.00 93.88 187 ILE A O 1
ATOM 1516 N N . ALA A 1 188 ? 0.023 -7.367 17.165 1.00 91.00 188 ALA A N 1
ATOM 1517 C CA . ALA A 1 188 ? 0.562 -7.463 15.808 1.00 91.00 188 ALA A CA 1
ATOM 1518 C C . ALA A 1 188 ? 1.263 -8.807 15.526 1.00 91.00 188 ALA A C 1
ATOM 1520 O O . ALA A 1 188 ? 1.113 -9.374 14.449 1.00 91.00 188 ALA A O 1
ATOM 1521 N N . ASP A 1 189 ? 1.962 -9.374 16.514 1.00 91.19 189 ASP A N 1
ATOM 1522 C CA . ASP A 1 189 ? 2.595 -10.697 16.400 1.00 91.19 189 ASP A CA 1
ATOM 1523 C C . ASP A 1 189 ? 1.594 -11.877 16.398 1.00 91.19 189 ASP A C 1
ATOM 1525 O O . ASP A 1 189 ? 1.977 -13.022 16.132 1.00 91.19 189 ASP A O 1
ATOM 1529 N N . ARG A 1 190 ? 0.323 -11.636 16.746 1.00 92.19 190 ARG A N 1
ATOM 1530 C CA . ARG A 1 190 ? -0.724 -12.657 16.943 1.00 92.19 190 ARG A CA 1
ATOM 1531 C C . ARG A 1 190 ? -1.831 -12.636 15.881 1.00 92.19 190 ARG A C 1
ATOM 1533 O O . ARG A 1 190 ? -2.659 -13.555 15.903 1.00 92.19 190 ARG A O 1
ATOM 1540 N N . VAL A 1 191 ? -1.872 -11.630 15.001 1.00 89.38 191 VAL A N 1
ATOM 1541 C CA . VAL A 1 191 ? -2.938 -11.400 13.997 1.00 89.38 191 VAL A CA 1
ATOM 1542 C C . VAL A 1 191 ? -2.435 -11.385 12.565 1.00 89.38 191 VAL A C 1
ATOM 1544 O O . VAL A 1 191 ? -3.269 -11.636 11.668 1.00 89.38 191 VAL A O 1
#

Sequence (191 aa):
MDESLTLPTDFIILGHLRDGKRYTPKLISMLVDDLSPSYASDRLRSLENREYVFDPSAEYGVPDRSGMYEITELGELVEGHREVYDREYHGTFEDECREILESNKIDLTQSDVYDLHEVSQVGRAIPADLPAKYDELNPIAPPSQRLYSLYYHGLVMRHGSMEIYELTQRGERVIDLDDDGYSPSEIADRV

Organism: NCBI:txid1873524